Protein AF-A0A5C6G6Q4-F1 (afdb_monomer_lite)

Foldseek 3Di:
DDDDPAAADQAALQQRDGQDFQQFKWWAQPVRPDTDTDGDDHDDQDDPDPRDHTHMHRPVLCVVQHDDDPLLSLQSQFPHDADPVVSVVLLVLLLVLLLVVQCPPPDPNNVVCVPDDPVVSSVVSVVCSSVVQNVLSSQWPFDPWDWDKEFQQAWKKFWWDAHSNATFGQDIYRDDDPPVCCVQANPPDDIDIDGQDDSVPAPQFFKKKFKAARRHTRHIHTHHPVCDPPDPDDRRIDIDIDTDDPPPRIDTDTGSHTYGDDPPPPDD

Sequence (268 aa):
MPNFDHCFALRCGLCTFELRAEDRVVACSPDGIQVKNFSYERRCHSCEHPNGIIPTFHEECHKKVGTPFPEQLAVTCCDFDPSPNQSITDDIAVFNNLSIHINKPSSCLSSRLATLPPELRLLVIKYVMQCWCTISTWSLNASTRLDAEVDLSCKIWACFVKIYARSYIASLSNENANEHKEKLWGPGKRVVQVLVFDPASAQGLNAIYIARDAWGVRNIVFSCLDDEPDVTESPGVWWQILRISSKVGKLITQNDVFVPNSSDNSMH

pLDDT: mean 73.28, std 14.33, range [27.08, 91.81]

Radius of gyration: 20.67 Å; chains: 1; bounding box: 62×51×50 Å

Organism: Metarhizium rileyi (strain RCEF 4871) (NCBI:txid1649241)

Secondary structure (DSSP, 8-state):
------EE-SB-TTT-PBPPTT-EEEEE-TTS--EEEEE-----SS---TT-EEPEEEHHHHHHH-SPPHHHHHTT--SSPPPHHHHHHHHHHHHHHHHHHHHSTTSHHHHHHTTS-HHHHHHHHHHHHHHHHHHHHHTEEE----EEEEETTS-EEEEEEEETTEEEEEEEESS-TTHHHHHHH-TT----EEEEE-TTT-TT--EEEEEEETTEEEEEEEE-TTS-------TT-EEEEEE--TT--EEEEE---EEEPP------

Structure (mmCIF, N/CA/C/O backbone):
data_AF-A0A5C6G6Q4-F1
#
_entry.id   AF-A0A5C6G6Q4-F1
#
loop_
_atom_site.group_PDB
_atom_site.id
_atom_site.type_symbol
_atom_site.label_atom_id
_atom_site.label_alt_id
_atom_site.label_comp_id
_atom_site.label_asym_id
_atom_site.label_entity_id
_atom_site.label_seq_id
_atom_site.pdbx_PDB_ins_code
_atom_site.Cartn_x
_atom_site.Cartn_y
_atom_site.Cartn_z
_atom_site.occupancy
_atom_site.B_iso_or_equiv
_atom_site.auth_seq_id
_atom_site.auth_comp_id
_atom_site.auth_asym_id
_atom_site.auth_atom_id
_atom_site.pdbx_PDB_model_num
ATOM 1 N N . MET A 1 1 ? 7.830 -32.445 -16.603 1.00 34.38 1 MET A N 1
ATOM 2 C CA . MET A 1 1 ? 7.977 -31.198 -15.818 1.00 34.38 1 MET A CA 1
ATOM 3 C C . MET A 1 1 ? 7.360 -31.444 -14.451 1.00 34.38 1 MET A C 1
ATOM 5 O O . MET A 1 1 ? 6.324 -32.095 -14.438 1.00 34.38 1 MET A O 1
ATOM 9 N N . PRO A 1 2 ? 7.963 -31.035 -13.321 1.00 35.91 2 PRO A N 1
ATOM 10 C CA . PRO A 1 2 ? 7.343 -31.276 -12.022 1.00 35.91 2 PRO A CA 1
ATOM 11 C C . PRO A 1 2 ? 6.058 -30.448 -11.939 1.00 35.91 2 PRO A C 1
ATOM 13 O O . PRO A 1 2 ? 6.119 -29.229 -12.124 1.00 35.91 2 PRO A O 1
ATOM 16 N N . ASN A 1 3 ? 4.926 -31.121 -11.722 1.00 42.72 3 ASN A N 1
ATOM 17 C CA . ASN A 1 3 ? 3.637 -30.501 -11.432 1.00 42.72 3 ASN A CA 1
ATOM 18 C C . ASN A 1 3 ? 3.777 -29.683 -10.149 1.00 42.72 3 ASN A C 1
ATOM 20 O O . ASN A 1 3 ? 4.092 -30.235 -9.098 1.00 42.72 3 ASN A O 1
ATOM 24 N N . PHE A 1 4 ? 3.574 -28.373 -10.242 1.00 52.91 4 PHE A N 1
ATOM 25 C CA . PHE A 1 4 ? 3.265 -27.571 -9.068 1.00 52.91 4 PHE A CA 1
ATOM 26 C C . PHE A 1 4 ? 1.748 -27.591 -8.927 1.00 52.91 4 PHE A C 1
ATOM 28 O O . PHE A 1 4 ? 1.057 -26.944 -9.715 1.00 52.91 4 PHE A O 1
ATOM 35 N N . ASP A 1 5 ? 1.252 -28.310 -7.924 1.00 58.66 5 ASP A N 1
ATOM 36 C CA . ASP A 1 5 ? -0.137 -28.216 -7.453 1.00 58.66 5 ASP A CA 1
ATOM 37 C C . ASP A 1 5 ? -0.292 -26.966 -6.564 1.00 58.66 5 ASP A C 1
ATOM 39 O O . ASP A 1 5 ? -0.794 -27.012 -5.443 1.00 58.66 5 ASP A O 1
ATOM 43 N N . HIS A 1 6 ? 0.239 -25.837 -7.038 1.00 61.97 6 HIS A N 1
ATOM 44 C CA . HIS A 1 6 ? 0.247 -24.568 -6.326 1.00 61.97 6 HIS A CA 1
ATOM 45 C C . HIS A 1 6 ? -0.210 -23.444 -7.252 1.00 61.97 6 HIS A C 1
ATOM 47 O O . HIS A 1 6 ? 0.176 -23.387 -8.423 1.00 61.97 6 HIS A O 1
ATOM 53 N N . CYS A 1 7 ? -1.004 -22.528 -6.705 1.00 74.56 7 CYS A N 1
ATOM 54 C CA . CYS A 1 7 ? -1.299 -21.254 -7.348 1.00 74.56 7 CYS A CA 1
ATOM 55 C C . CYS A 1 7 ? -0.181 -20.251 -7.086 1.00 74.56 7 CYS A C 1
ATOM 57 O O . CYS A 1 7 ?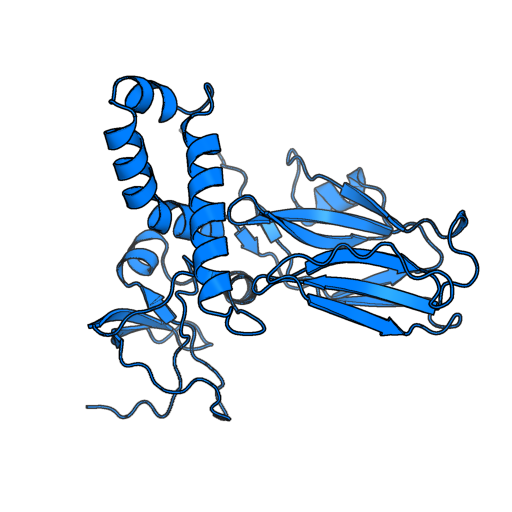 0.393 -20.209 -5.997 1.00 74.56 7 CYS A O 1
ATOM 59 N N . PHE A 1 8 ? 0.083 -19.411 -8.078 1.00 77.94 8 PHE A N 1
ATOM 60 C CA . PHE A 1 8 ? 1.074 -18.346 -8.002 1.00 77.94 8 PHE A CA 1
ATOM 61 C C . PHE A 1 8 ? 0.373 -17.001 -7.881 1.00 77.94 8 PHE A C 1
ATOM 63 O O . PHE A 1 8 ? -0.677 -16.796 -8.492 1.00 77.94 8 PHE A O 1
ATOM 70 N N . ALA A 1 9 ? 0.972 -16.079 -7.129 1.00 78.75 9 ALA A N 1
ATOM 71 C CA . ALA A 1 9 ? 0.506 -14.701 -7.085 1.00 78.75 9 ALA A CA 1
ATOM 72 C C . ALA A 1 9 ? 0.431 -14.116 -8.505 1.00 78.75 9 ALA A C 1
ATOM 74 O O . ALA A 1 9 ? 1.201 -14.488 -9.390 1.00 78.75 9 ALA A O 1
ATOM 75 N N . LEU A 1 10 ? -0.511 -13.204 -8.729 1.00 80.81 10 LEU A N 1
ATOM 76 C CA . LEU A 1 10 ? -0.716 -12.550 -10.029 1.00 80.81 10 LEU A CA 1
ATOM 77 C C . LEU A 1 10 ? 0.092 -11.268 -10.171 1.00 80.81 10 LEU A C 1
ATOM 79 O O . LEU A 1 10 ? 0.223 -10.721 -11.262 1.00 80.81 10 LEU A O 1
ATOM 83 N N . ARG A 1 11 ? 0.634 -10.785 -9.058 1.00 85.06 11 ARG A N 1
ATOM 84 C CA . ARG A 1 11 ? 1.441 -9.580 -8.978 1.00 85.06 11 ARG A CA 1
ATOM 85 C C . ARG A 1 11 ? 2.767 -9.910 -8.340 1.00 85.06 11 ARG A C 1
ATOM 87 O O . ARG A 1 11 ? 2.867 -10.776 -7.474 1.00 85.06 11 ARG A O 1
ATOM 94 N N . CYS A 1 12 ? 3.785 -9.189 -8.778 1.00 86.44 12 CYS A N 1
ATOM 95 C CA . CYS A 1 12 ? 5.101 -9.282 -8.185 1.00 86.44 12 CYS A CA 1
ATOM 96 C C . CYS A 1 12 ? 5.051 -8.784 -6.734 1.00 86.44 12 CYS A C 1
ATOM 98 O O . CYS A 1 12 ? 4.767 -7.610 -6.506 1.00 86.44 12 CYS A O 1
ATOM 100 N N . GLY A 1 13 ? 5.420 -9.619 -5.762 1.00 83.56 13 GLY A N 1
ATOM 101 C CA . GLY A 1 13 ? 5.468 -9.228 -4.343 1.00 83.56 13 GLY A CA 1
ATOM 102 C C . GLY A 1 13 ? 6.527 -8.164 -4.003 1.00 83.56 13 GLY A C 1
ATOM 103 O O . GLY A 1 13 ? 6.665 -7.770 -2.853 1.00 83.56 13 GLY A O 1
ATOM 104 N N . LEU A 1 14 ? 7.294 -7.690 -4.989 1.00 86.75 14 LEU A N 1
ATOM 105 C CA . LEU A 1 14 ? 8.282 -6.623 -4.832 1.00 86.75 14 LEU A CA 1
ATOM 106 C C . LEU A 1 14 ? 7.854 -5.320 -5.506 1.00 86.75 14 LEU A C 1
ATOM 108 O O . LEU A 1 14 ? 7.992 -4.258 -4.913 1.00 86.75 14 LEU A O 1
ATOM 112 N N . CYS A 1 15 ? 7.372 -5.368 -6.747 1.00 87.75 15 CYS A N 1
ATOM 113 C CA . CYS A 1 15 ? 7.038 -4.161 -7.509 1.00 87.75 15 CYS A CA 1
ATOM 114 C C . CYS A 1 15 ? 5.538 -3.961 -7.741 1.00 87.75 15 CYS A C 1
ATOM 116 O O . CYS A 1 15 ? 5.189 -2.992 -8.405 1.00 87.75 15 CYS A O 1
ATOM 118 N N . THR A 1 16 ? 4.706 -4.892 -7.255 1.00 85.25 16 THR A N 1
ATOM 119 C CA . THR A 1 16 ? 3.230 -4.949 -7.321 1.00 85.25 16 THR A CA 1
ATOM 120 C C . THR A 1 16 ? 2.597 -4.887 -8.713 1.00 85.25 16 THR A C 1
ATOM 122 O O . THR A 1 16 ? 1.376 -5.018 -8.841 1.00 85.25 16 THR A O 1
ATOM 125 N N . PHE A 1 17 ? 3.397 -4.781 -9.775 1.00 86.88 17 PHE A N 1
ATOM 126 C CA . PHE A 1 17 ? 2.928 -4.913 -11.150 1.00 86.88 17 PHE A CA 1
ATOM 127 C C . PHE A 1 17 ? 2.459 -6.338 -11.454 1.00 86.88 17 PHE A C 1
ATOM 129 O O . PHE A 1 17 ? 2.986 -7.315 -10.913 1.00 86.88 17 PHE A O 1
ATOM 136 N N . GLU A 1 18 ? 1.468 -6.434 -12.341 1.00 86.69 18 GLU A N 1
ATOM 137 C CA . GLU A 1 18 ? 0.937 -7.703 -12.835 1.00 86.69 18 GLU A CA 1
ATOM 138 C C . GLU A 1 18 ? 2.038 -8.531 -13.513 1.00 86.69 18 GLU A C 1
ATOM 140 O O . GLU A 1 18 ? 2.840 -8.012 -14.294 1.00 86.69 18 GLU A O 1
ATOM 145 N N . LEU A 1 19 ? 2.059 -9.824 -13.199 1.00 86.88 19 LEU A N 1
ATOM 146 C CA . LEU A 1 19 ? 2.878 -10.825 -13.863 1.00 86.88 19 LEU A CA 1
ATOM 147 C C . LEU A 1 19 ? 2.174 -11.244 -15.153 1.00 86.88 19 LEU A C 1
ATOM 149 O O . LEU A 1 19 ? 1.029 -11.704 -15.143 1.00 86.88 19 LEU A O 1
ATOM 153 N N . ARG A 1 20 ? 2.854 -11.068 -16.281 1.00 86.00 20 ARG A N 1
ATOM 154 C CA . ARG A 1 20 ? 2.323 -11.389 -17.605 1.00 86.00 20 ARG A CA 1
ATOM 155 C C . ARG A 1 20 ? 2.735 -12.788 -18.019 1.00 86.00 20 ARG A C 1
ATOM 157 O O . ARG A 1 20 ? 3.731 -13.326 -17.542 1.00 86.00 20 ARG A O 1
ATOM 164 N N . ALA A 1 21 ? 1.967 -13.372 -18.937 1.00 81.25 21 ALA A N 1
ATOM 165 C CA . ALA A 1 21 ? 2.402 -14.591 -19.604 1.00 81.25 21 ALA A CA 1
ATOM 166 C C . ALA A 1 21 ? 3.805 -14.371 -20.190 1.00 81.25 21 ALA A C 1
ATOM 168 O O . ALA A 1 21 ? 4.071 -13.306 -20.744 1.00 81.25 21 ALA A O 1
ATOM 169 N N . GLU A 1 22 ? 4.674 -15.371 -20.038 1.00 81.00 22 GLU A N 1
ATOM 170 C CA . GLU A 1 22 ? 6.079 -15.350 -20.484 1.00 81.00 22 GLU A CA 1
ATOM 171 C C . GLU A 1 22 ? 7.039 -14.488 -19.650 1.00 81.00 22 GLU A C 1
ATOM 173 O O . GLU A 1 22 ? 8.254 -14.589 -19.854 1.00 81.00 22 GLU A O 1
ATOM 178 N N . ASP A 1 23 ? 6.553 -13.725 -18.660 1.00 85.50 23 ASP A N 1
ATOM 179 C CA . ASP A 1 23 ? 7.445 -13.078 -17.697 1.00 85.50 23 ASP A CA 1
ATOM 180 C C . ASP A 1 23 ? 8.306 -14.147 -17.019 1.00 85.50 23 ASP A C 1
ATOM 182 O O . ASP A 1 23 ? 7.817 -15.186 -16.562 1.00 85.50 23 ASP A O 1
ATOM 186 N N . ARG A 1 24 ? 9.612 -13.888 -16.931 1.00 89.31 24 ARG A N 1
ATOM 187 C CA . ARG A 1 24 ? 10.500 -14.723 -16.127 1.00 89.31 24 ARG A CA 1
ATOM 188 C C . ARG A 1 24 ? 10.283 -14.374 -14.665 1.00 89.31 24 ARG A C 1
ATOM 190 O O . ARG A 1 24 ? 10.499 -13.230 -14.252 1.00 89.31 24 ARG A O 1
ATOM 197 N N . VAL A 1 25 ? 9.847 -15.362 -13.894 1.00 89.38 25 VAL A N 1
ATOM 198 C CA . VAL A 1 25 ? 9.475 -15.180 -12.495 1.00 89.38 25 VAL A CA 1
ATOM 199 C C . VAL A 1 25 ? 10.239 -16.108 -11.573 1.00 89.38 25 VAL A C 1
ATOM 201 O O . VAL A 1 25 ? 10.663 -17.196 -11.960 1.00 89.38 25 VAL A O 1
ATOM 204 N N . VAL A 1 26 ? 10.367 -15.650 -10.337 1.00 87.81 26 VAL A N 1
ATOM 205 C CA . VAL A 1 26 ? 10.859 -16.390 -9.187 1.00 87.81 26 VAL A CA 1
ATOM 206 C C . VAL A 1 26 ? 9.673 -16.629 -8.261 1.00 87.81 26 VAL A C 1
ATOM 208 O O . VAL A 1 26 ? 9.051 -15.668 -7.815 1.00 87.81 26 VAL A O 1
ATOM 211 N N . ALA A 1 27 ? 9.366 -17.885 -7.951 1.00 83.69 27 ALA A N 1
ATOM 212 C CA . ALA A 1 27 ? 8.454 -18.217 -6.855 1.00 83.69 27 ALA A CA 1
ATOM 213 C C . ALA A 1 27 ? 9.259 -18.640 -5.625 1.00 83.69 27 ALA A C 1
ATOM 215 O O . ALA A 1 27 ? 10.205 -19.423 -5.765 1.00 83.69 27 ALA A O 1
ATOM 216 N N . CYS A 1 28 ? 8.870 -18.136 -4.452 1.00 76.81 28 CYS A N 1
ATOM 217 C CA . CYS A 1 28 ? 9.472 -18.501 -3.171 1.00 76.81 28 CYS A CA 1
ATOM 218 C C . CYS A 1 28 ? 8.460 -19.265 -2.319 1.00 76.81 28 CYS A C 1
ATOM 220 O O . CYS A 1 28 ? 7.365 -18.766 -2.070 1.00 76.81 28 CYS A O 1
ATOM 222 N N . SER A 1 29 ? 8.828 -20.457 -1.843 1.00 69.31 29 SER A N 1
ATOM 223 C CA . SER A 1 29 ? 8.028 -21.171 -0.838 1.00 69.31 29 SER A CA 1
ATOM 224 C C . SER A 1 29 ? 7.828 -20.312 0.424 1.00 69.31 29 SER A C 1
ATOM 226 O O . SER A 1 29 ? 8.709 -19.502 0.718 1.00 69.31 29 SER A O 1
ATOM 228 N N . PRO A 1 30 ? 6.761 -20.530 1.218 1.00 57.94 30 PRO A N 1
ATOM 229 C CA . PRO A 1 30 ? 6.532 -19.819 2.483 1.00 57.94 30 PRO A CA 1
ATOM 230 C C . PRO A 1 30 ? 7.742 -19.830 3.432 1.00 57.94 30 PRO A C 1
ATOM 232 O O . PRO A 1 30 ? 8.019 -18.835 4.090 1.00 57.94 30 PRO A O 1
ATOM 235 N N . ASP A 1 31 ? 8.523 -20.914 3.418 1.00 58.97 31 ASP A N 1
ATOM 236 C CA . ASP A 1 31 ? 9.728 -21.063 4.244 1.00 58.97 31 ASP A CA 1
ATOM 237 C C . ASP A 1 31 ? 10.966 -20.340 3.671 1.00 58.97 31 ASP A C 1
ATOM 239 O O . ASP A 1 31 ? 12.066 -20.473 4.196 1.00 58.97 31 ASP A O 1
ATOM 243 N N . GLY A 1 32 ? 10.836 -19.629 2.544 1.00 57.12 32 GLY A N 1
ATOM 244 C CA . GLY A 1 32 ? 11.914 -18.890 1.867 1.00 57.12 32 GLY A CA 1
ATOM 245 C C . GLY A 1 32 ? 12.994 -19.747 1.185 1.00 57.12 32 GLY A C 1
ATOM 246 O O . GLY A 1 32 ? 13.858 -19.207 0.497 1.00 57.12 32 GLY A O 1
ATOM 247 N N . ILE A 1 33 ? 12.951 -21.073 1.352 1.00 54.53 33 ILE A N 1
ATOM 248 C CA . ILE A 1 33 ? 14.042 -21.996 0.994 1.00 54.53 33 ILE A CA 1
ATOM 249 C C . ILE A 1 33 ? 14.043 -22.397 -0.490 1.00 54.53 33 ILE A C 1
ATOM 251 O O . ILE A 1 33 ? 15.113 -22.635 -1.053 1.00 54.53 33 ILE A O 1
ATOM 255 N N . GLN A 1 34 ? 12.884 -22.482 -1.150 1.00 60.97 34 GLN A N 1
ATOM 256 C CA . GLN A 1 34 ? 12.821 -22.921 -2.548 1.00 60.97 34 GLN A CA 1
ATOM 257 C C . GLN A 1 34 ? 12.542 -21.761 -3.496 1.00 60.97 34 GLN A C 1
ATOM 259 O O . GLN A 1 34 ? 11.454 -21.195 -3.493 1.00 60.97 34 GLN A O 1
ATOM 264 N N . VAL A 1 35 ? 13.538 -21.466 -4.331 1.00 64.06 35 VAL A N 1
ATOM 265 C CA . VAL A 1 35 ? 13.514 -20.460 -5.395 1.00 64.06 35 VAL A CA 1
ATOM 266 C C . VAL A 1 35 ? 13.490 -21.203 -6.727 1.00 64.06 35 VAL A C 1
ATOM 268 O O . VAL A 1 35 ? 14.426 -21.943 -7.038 1.00 64.06 35 VAL A O 1
ATOM 271 N N . LYS A 1 36 ? 12.440 -21.024 -7.535 1.00 67.81 36 LYS A N 1
ATOM 272 C CA . LYS A 1 36 ? 12.388 -21.596 -8.890 1.00 67.81 36 LYS A CA 1
ATOM 273 C C . LYS A 1 36 ? 12.128 -20.523 -9.935 1.00 67.81 36 LYS A C 1
ATOM 275 O O . LYS A 1 36 ? 11.164 -19.774 -9.820 1.00 67.81 36 LYS A O 1
ATOM 280 N N . ASN A 1 37 ? 12.961 -20.529 -10.976 1.00 75.50 37 ASN A N 1
ATOM 281 C CA . ASN A 1 37 ? 12.784 -19.720 -12.176 1.00 75.50 37 ASN A CA 1
ATOM 282 C C . ASN A 1 37 ? 11.901 -20.453 -13.185 1.00 75.50 37 ASN A C 1
ATOM 284 O O . ASN A 1 37 ? 12.169 -21.612 -13.518 1.00 75.50 37 ASN A O 1
ATOM 288 N N . PHE A 1 38 ? 10.873 -19.782 -13.688 1.00 76.94 38 PHE A N 1
ATOM 289 C CA . PHE A 1 38 ? 10.023 -20.304 -14.754 1.00 76.94 38 PHE A CA 1
ATOM 290 C C . PHE A 1 38 ? 9.363 -19.162 -15.531 1.00 76.94 38 PHE A C 1
ATOM 292 O O . PHE A 1 38 ? 9.347 -18.017 -15.082 1.00 76.94 38 PHE A O 1
ATOM 299 N N . SER A 1 39 ? 8.851 -19.478 -16.718 1.00 77.12 39 SER A N 1
ATOM 300 C CA . SER A 1 39 ? 7.965 -18.579 -17.455 1.00 77.12 39 SER A CA 1
ATOM 301 C C . SER A 1 39 ? 6.592 -18.611 -16.804 1.00 77.12 39 SER A C 1
ATOM 303 O O . SER A 1 39 ? 6.030 -19.690 -16.618 1.00 77.12 39 SER A O 1
ATOM 305 N N . TYR A 1 40 ? 6.067 -17.446 -16.443 1.00 73.94 40 TYR A N 1
ATOM 306 C CA . TYR A 1 40 ? 4.793 -17.357 -15.753 1.00 73.94 40 TYR A CA 1
ATOM 307 C C . TYR A 1 40 ? 3.652 -17.863 -16.640 1.00 73.94 40 TYR A C 1
ATOM 309 O O . TYR A 1 40 ? 3.438 -17.385 -17.757 1.00 73.94 40 TYR A O 1
ATOM 317 N N . GLU A 1 41 ? 2.905 -18.828 -16.110 1.00 68.44 41 GLU A N 1
ATOM 318 C CA . GLU A 1 41 ? 1.638 -19.292 -16.659 1.00 68.44 41 GLU A CA 1
ATOM 319 C C . GLU A 1 41 ? 0.543 -18.890 -15.679 1.00 68.44 41 GLU A C 1
ATOM 321 O O . GLU A 1 41 ? 0.592 -19.247 -14.499 1.00 68.44 41 GLU A O 1
ATOM 326 N N . ARG A 1 42 ? -0.455 -18.146 -16.158 1.00 65.62 42 ARG A N 1
ATOM 327 C CA . ARG A 1 42 ? -1.555 -17.678 -15.314 1.00 65.62 42 ARG A CA 1
ATOM 328 C C . ARG A 1 42 ? -2.364 -18.880 -14.827 1.00 65.62 42 ARG A C 1
ATOM 330 O O . ARG A 1 42 ? -3.085 -19.501 -15.606 1.00 65.62 42 ARG A O 1
ATOM 337 N N . ARG A 1 43 ? -2.257 -19.206 -13.538 1.00 59.91 43 ARG A N 1
ATOM 338 C CA . ARG A 1 43 ? -2.966 -20.334 -12.921 1.00 59.91 43 ARG A CA 1
ATOM 339 C C . ARG A 1 43 ? -3.835 -19.844 -11.763 1.00 59.91 43 ARG A C 1
ATOM 341 O O . ARG A 1 43 ? -3.340 -19.669 -10.662 1.00 59.91 43 ARG A O 1
ATOM 348 N N . CYS A 1 44 ? -5.128 -19.692 -12.072 1.00 55.41 44 CYS A N 1
ATOM 349 C CA . CYS A 1 44 ? -6.287 -19.503 -11.183 1.00 55.41 44 CYS A CA 1
ATOM 350 C C . CYS A 1 44 ? -6.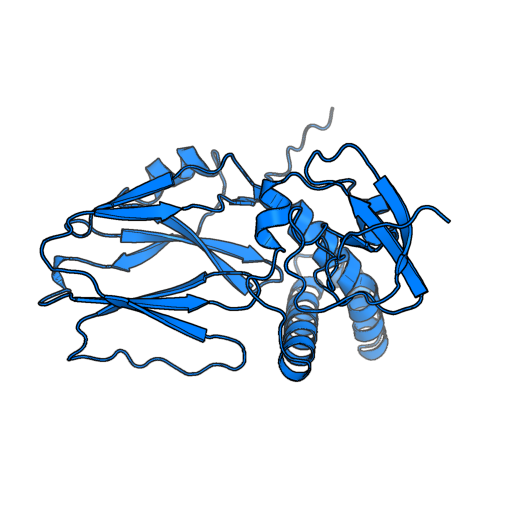314 -18.250 -10.268 1.00 55.41 44 CYS A C 1
ATOM 352 O O . CYS A 1 44 ? -5.348 -17.931 -9.593 1.00 55.41 44 CYS A O 1
ATOM 354 N N . HIS A 1 45 ? -7.473 -17.572 -10.212 1.00 53.16 45 HIS A N 1
ATOM 355 C CA . HIS A 1 45 ? -7.747 -16.401 -9.353 1.00 53.16 45 HIS A CA 1
ATOM 356 C C . HIS A 1 45 ? -8.317 -16.762 -7.967 1.00 53.16 45 HIS A C 1
ATOM 358 O O . HIS A 1 45 ? -8.403 -15.905 -7.092 1.00 53.16 45 HIS A O 1
ATOM 364 N N . SER A 1 46 ? -8.789 -17.997 -7.763 1.00 52.72 46 SER A N 1
ATOM 365 C CA . SER A 1 46 ? -9.596 -18.362 -6.585 1.00 52.72 46 SER A CA 1
ATOM 366 C C . SER A 1 46 ? -9.534 -19.866 -6.333 1.00 52.72 46 SER A C 1
ATOM 368 O O . SER A 1 46 ? -10.508 -20.593 -6.503 1.00 52.72 46 SER A O 1
ATOM 370 N N . CYS A 1 47 ? -8.343 -20.352 -6.018 1.00 54.66 47 CYS A N 1
ATOM 371 C CA . CYS A 1 47 ? -8.098 -21.759 -5.740 1.00 54.66 47 CYS A CA 1
ATOM 372 C C . CYS A 1 47 ? -7.963 -21.967 -4.227 1.00 54.66 47 CYS A C 1
ATOM 374 O O . CYS A 1 47 ? -7.074 -21.399 -3.594 1.00 54.66 47 CYS A O 1
ATOM 376 N N . GLU A 1 48 ? -8.815 -22.812 -3.649 1.00 52.88 48 GLU A N 1
ATOM 377 C CA . GLU A 1 48 ? -8.701 -23.270 -2.259 1.00 52.88 48 GLU A CA 1
ATOM 378 C C . GLU A 1 48 ? -7.577 -24.316 -2.140 1.00 52.88 48 GLU A C 1
ATOM 380 O O . GLU A 1 48 ? -7.807 -25.489 -1.854 1.00 52.88 48 GLU A O 1
ATOM 385 N N . HIS A 1 49 ? -6.333 -23.923 -2.434 1.00 57.91 49 HIS A N 1
ATOM 386 C CA . HIS A 1 49 ? -5.194 -24.806 -2.203 1.00 57.91 49 HIS A CA 1
ATOM 387 C C . HIS A 1 49 ? -4.858 -24.843 -0.707 1.00 57.91 49 HIS A C 1
ATOM 389 O O . HIS A 1 49 ? -4.758 -23.785 -0.083 1.00 57.91 49 HIS A O 1
ATOM 395 N N . PRO A 1 50 ? -4.573 -26.028 -0.136 1.00 45.47 50 PRO A N 1
ATOM 396 C CA . PRO A 1 50 ? -4.236 -26.174 1.284 1.00 45.47 50 PRO A CA 1
ATOM 397 C C . PRO A 1 50 ? -2.971 -25.402 1.699 1.00 45.47 50 PRO A C 1
ATOM 399 O O . PRO A 1 50 ? -2.786 -25.125 2.878 1.00 45.47 50 PRO A O 1
ATOM 402 N N . ASN A 1 51 ? -2.126 -25.024 0.732 1.00 53.12 51 ASN A N 1
ATOM 403 C CA . ASN A 1 51 ? -0.861 -24.317 0.946 1.00 53.12 51 ASN A CA 1
ATOM 404 C C . ASN A 1 51 ? -0.915 -22.820 0.571 1.00 53.12 51 ASN A C 1
ATOM 406 O O . ASN A 1 51 ? 0.123 -22.162 0.562 1.00 53.12 51 ASN A O 1
ATOM 410 N N . GLY A 1 52 ? -2.096 -22.285 0.237 1.00 65.69 52 GLY A N 1
ATOM 411 C CA . GLY A 1 52 ? -2.273 -20.880 -0.143 1.00 65.69 52 GLY A CA 1
ATOM 412 C C . GLY A 1 52 ? -1.678 -20.496 -1.508 1.00 65.69 52 GLY A C 1
ATOM 413 O O . GLY A 1 52 ? -1.316 -21.349 -2.324 1.00 65.69 52 GLY A O 1
ATOM 414 N N . ILE A 1 53 ? -1.621 -19.185 -1.769 1.00 74.50 53 ILE A N 1
ATOM 415 C CA . ILE A 1 53 ? -1.030 -18.588 -2.977 1.00 74.50 53 ILE A CA 1
ATOM 416 C C . ILE A 1 53 ? 0.463 -18.353 -2.733 1.00 74.50 53 ILE A C 1
ATOM 418 O O . ILE A 1 53 ? 0.841 -17.713 -1.753 1.00 74.50 53 ILE A O 1
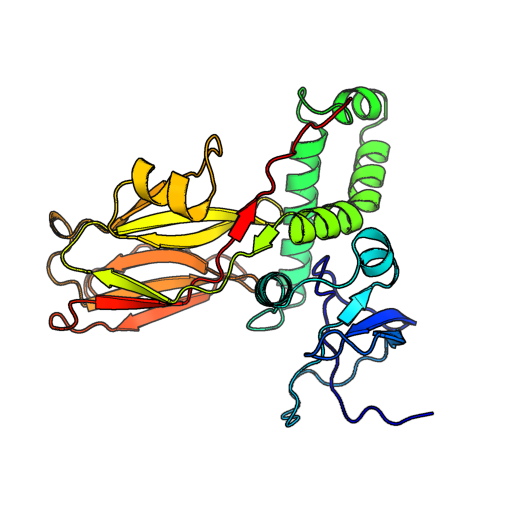ATOM 422 N N . ILE A 1 54 ? 1.315 -18.838 -3.637 1.00 78.62 54 ILE A N 1
ATOM 423 C CA . ILE A 1 54 ? 2.767 -18.693 -3.509 1.00 78.62 54 ILE A CA 1
ATOM 424 C C . ILE A 1 54 ? 3.208 -17.274 -3.917 1.00 78.62 54 ILE A C 1
ATOM 426 O O . ILE A 1 54 ? 2.933 -16.854 -5.053 1.00 78.62 54 ILE A O 1
ATOM 430 N N . PRO A 1 55 ? 3.960 -16.556 -3.055 1.00 80.81 55 PRO A N 1
ATOM 431 C CA . PRO A 1 55 ? 4.592 -15.293 -3.412 1.00 80.81 55 PRO A CA 1
ATOM 432 C C . PRO A 1 55 ? 5.480 -15.445 -4.647 1.00 80.81 55 PRO A C 1
ATOM 434 O O . PRO A 1 55 ? 6.354 -16.313 -4.719 1.00 80.81 55 PRO A O 1
ATOM 437 N N . THR A 1 56 ? 5.235 -14.595 -5.639 1.00 85.81 56 THR A N 1
ATOM 438 C CA . THR A 1 56 ? 5.915 -14.645 -6.935 1.00 85.81 56 THR A CA 1
ATOM 439 C C . THR A 1 56 ? 6.476 -13.269 -7.271 1.00 85.81 56 THR A C 1
ATOM 441 O O . THR A 1 56 ? 5.873 -12.246 -6.953 1.00 85.81 56 THR A O 1
ATOM 444 N N . PHE A 1 57 ? 7.645 -13.233 -7.903 1.00 88.56 57 PHE A N 1
ATOM 445 C CA . PHE A 1 57 ? 8.381 -12.011 -8.213 1.00 88.56 57 PHE A CA 1
ATOM 446 C C . PHE A 1 57 ? 8.851 -12.036 -9.659 1.00 88.56 57 PHE A C 1
ATOM 448 O O . PHE A 1 57 ? 9.248 -13.085 -10.158 1.00 88.56 57 PHE A O 1
ATOM 455 N N . HIS A 1 58 ? 8.905 -10.881 -10.320 1.00 91.81 58 HIS A N 1
ATOM 456 C CA . HIS A 1 58 ? 9.715 -10.756 -11.534 1.00 91.81 58 HIS A CA 1
ATOM 457 C C . HIS A 1 58 ? 11.168 -11.112 -11.208 1.00 91.81 58 HIS A C 1
ATOM 459 O O . HIS A 1 58 ? 11.717 -10.609 -10.224 1.00 91.81 58 HIS A O 1
ATOM 465 N N . GLU A 1 59 ? 11.811 -11.917 -12.054 1.00 91.12 59 GLU A N 1
ATOM 466 C CA . GLU A 1 59 ? 13.209 -12.332 -11.870 1.00 91.12 59 GLU A CA 1
ATOM 467 C C . GLU A 1 59 ? 14.136 -11.116 -11.716 1.00 91.12 59 GLU A C 1
ATOM 469 O O . GLU A 1 59 ? 15.003 -11.093 -10.849 1.00 91.12 59 GLU A O 1
ATOM 474 N N . GLU A 1 60 ? 13.905 -10.058 -12.494 1.00 91.12 60 GLU A N 1
ATOM 475 C CA . GLU A 1 60 ? 14.684 -8.818 -12.423 1.00 91.12 60 GLU A CA 1
ATOM 476 C C . GLU A 1 60 ? 14.443 -8.013 -11.140 1.00 91.12 60 GLU A C 1
ATOM 478 O O . GLU A 1 60 ? 15.322 -7.270 -10.705 1.00 91.12 60 GLU A O 1
ATOM 483 N N . CYS A 1 61 ? 13.269 -8.142 -10.515 1.00 91.50 61 CYS A N 1
ATOM 484 C CA . CYS A 1 61 ? 13.024 -7.539 -9.205 1.00 91.50 61 CYS A CA 1
ATOM 485 C C . CYS A 1 61 ? 13.765 -8.333 -8.125 1.00 91.50 61 CYS A C 1
ATOM 487 O O . CYS A 1 61 ? 14.494 -7.746 -7.330 1.00 91.50 61 CYS A O 1
ATOM 489 N N . HIS A 1 62 ? 13.649 -9.665 -8.155 1.00 89.50 62 HIS A N 1
ATOM 490 C CA . HIS A 1 62 ? 14.323 -10.560 -7.212 1.00 89.50 62 HIS A CA 1
ATOM 491 C C . HIS A 1 62 ? 15.850 -10.451 -7.294 1.00 89.50 62 HIS A C 1
ATOM 493 O O . HIS A 1 62 ? 16.495 -10.280 -6.269 1.00 89.50 62 HIS A O 1
ATOM 499 N N . LYS A 1 63 ? 16.449 -10.412 -8.491 1.00 89.44 63 LYS A N 1
ATOM 500 C CA . LYS A 1 63 ? 17.905 -10.225 -8.664 1.00 89.44 63 LYS A CA 1
ATOM 501 C C . LYS A 1 63 ? 18.448 -8.955 -8.010 1.00 89.44 63 LYS A C 1
ATOM 503 O O . LYS A 1 63 ? 19.612 -8.922 -7.626 1.00 89.44 63 LYS A O 1
ATOM 508 N N . LYS A 1 64 ? 17.638 -7.895 -7.930 1.00 89.50 64 LYS A N 1
ATOM 509 C CA . LYS A 1 64 ? 18.076 -6.595 -7.401 1.00 89.50 64 LYS A CA 1
ATOM 510 C C . LYS A 1 64 ? 18.154 -6.565 -5.887 1.00 89.50 64 LYS A C 1
ATOM 512 O O . LYS A 1 64 ? 19.015 -5.873 -5.356 1.00 89.50 64 LYS A O 1
ATOM 517 N N . VAL A 1 65 ? 17.226 -7.238 -5.214 1.00 86.38 65 VAL A N 1
ATOM 518 C CA . VAL A 1 65 ? 17.054 -7.085 -3.765 1.00 86.38 65 VAL A CA 1
ATOM 519 C C . VAL A 1 65 ? 17.086 -8.406 -3.000 1.00 86.38 65 VAL A C 1
ATOM 521 O O . VAL A 1 65 ? 17.373 -8.409 -1.814 1.00 86.38 65 VAL A O 1
ATOM 524 N N . GLY A 1 66 ? 16.908 -9.534 -3.678 1.00 84.50 66 GLY A N 1
ATOM 525 C CA . GLY A 1 66 ? 16.854 -10.865 -3.089 1.00 84.50 66 GLY A CA 1
ATOM 526 C C . GLY A 1 66 ? 15.442 -11.272 -2.673 1.00 84.50 66 GLY A C 1
ATOM 527 O O . GLY A 1 66 ? 14.440 -10.715 -3.130 1.00 84.50 66 GLY A O 1
ATOM 528 N N . THR A 1 67 ? 15.374 -12.295 -1.822 1.00 79.12 67 THR A N 1
ATOM 529 C CA . THR A 1 67 ? 14.116 -12.807 -1.269 1.00 79.12 67 THR A CA 1
ATOM 530 C C . THR A 1 67 ? 13.657 -11.909 -0.116 1.00 79.12 67 THR A C 1
ATOM 532 O O . THR A 1 67 ? 14.429 -11.741 0.828 1.00 79.12 67 THR A O 1
ATOM 535 N N . PRO A 1 68 ? 12.435 -11.345 -0.163 1.00 77.62 68 PRO A N 1
ATOM 536 C CA . PRO A 1 68 ? 11.914 -10.526 0.931 1.00 77.62 68 PRO A CA 1
ATOM 537 C C . PRO A 1 68 ? 11.638 -11.349 2.187 1.00 77.62 68 PRO A C 1
ATOM 539 O O . PRO A 1 68 ? 11.329 -12.540 2.103 1.00 77.62 68 PRO A O 1
ATOM 542 N N . PHE A 1 69 ? 11.705 -10.693 3.344 1.00 76.38 69 PHE A N 1
ATOM 543 C CA . PHE A 1 69 ? 11.263 -11.282 4.609 1.00 76.38 69 PHE A CA 1
ATOM 544 C C . PHE A 1 69 ? 9.733 -11.469 4.615 1.00 76.38 69 PHE A C 1
ATOM 546 O O . PHE A 1 69 ? 9.035 -10.712 3.930 1.00 76.38 69 PHE A O 1
ATOM 553 N N . PRO A 1 70 ? 9.177 -12.433 5.374 1.00 73.19 70 PRO A N 1
ATOM 554 C CA . PRO A 1 70 ? 7.729 -12.658 5.445 1.00 73.19 70 PRO A CA 1
ATOM 555 C C . PRO A 1 70 ? 6.915 -11.386 5.724 1.00 73.19 70 PRO A C 1
ATOM 557 O O . PRO A 1 70 ? 5.865 -11.167 5.125 1.00 73.19 70 PRO A O 1
ATOM 560 N N . GLU A 1 71 ? 7.431 -10.504 6.571 1.00 71.56 71 GLU A N 1
ATOM 561 C CA . GLU A 1 71 ? 6.795 -9.246 6.943 1.00 71.56 71 GLU A CA 1
ATOM 562 C C . GLU A 1 71 ? 6.814 -8.219 5.793 1.00 71.56 71 GLU A C 1
ATOM 564 O O . GLU A 1 71 ? 5.882 -7.432 5.646 1.00 71.56 71 GLU A O 1
ATOM 569 N N . GLN A 1 72 ? 7.826 -8.261 4.917 1.00 74.25 72 GLN A N 1
ATOM 570 C CA . GLN A 1 72 ? 7.859 -7.467 3.679 1.00 74.25 72 GLN A CA 1
ATOM 571 C C . GLN A 1 72 ? 6.911 -8.017 2.606 1.00 74.25 72 GLN A C 1
ATOM 573 O O . GLN A 1 72 ? 6.435 -7.264 1.756 1.00 74.25 72 GLN A O 1
ATOM 578 N N . LEU A 1 73 ? 6.639 -9.323 2.626 1.00 72.44 73 LEU A N 1
ATOM 579 C CA . LEU A 1 73 ? 5.655 -9.937 1.735 1.00 72.44 73 LEU A CA 1
ATOM 580 C C . LEU A 1 73 ? 4.233 -9.603 2.166 1.00 72.44 73 LEU A C 1
ATOM 582 O O . LEU A 1 73 ? 3.403 -9.321 1.310 1.00 72.44 73 LEU A O 1
ATOM 586 N N . ALA A 1 74 ? 3.970 -9.552 3.474 1.00 70.31 74 ALA A N 1
ATOM 587 C CA . ALA A 1 74 ? 2.660 -9.184 4.005 1.00 70.31 74 ALA A CA 1
ATOM 588 C C . ALA A 1 74 ? 2.153 -7.834 3.462 1.00 70.31 74 ALA A C 1
ATOM 590 O O . ALA A 1 74 ? 0.961 -7.673 3.242 1.00 70.31 74 ALA A O 1
ATOM 591 N N . VAL A 1 75 ? 3.057 -6.896 3.163 1.00 67.12 75 VAL A N 1
ATOM 592 C CA . VAL A 1 75 ? 2.717 -5.555 2.650 1.00 67.12 75 VAL A CA 1
ATOM 593 C C . VAL A 1 75 ? 2.200 -5.555 1.223 1.00 67.12 75 VAL A C 1
ATOM 595 O O . VAL A 1 75 ? 1.424 -4.693 0.821 1.00 67.12 75 VAL A O 1
ATOM 598 N N . THR A 1 76 ? 2.734 -6.458 0.410 1.00 69.31 76 THR A N 1
ATOM 599 C CA . THR A 1 76 ? 2.426 -6.532 -1.018 1.00 69.31 76 THR A CA 1
ATOM 600 C C . THR A 1 76 ? 1.434 -7.641 -1.326 1.00 69.31 76 THR A C 1
ATOM 602 O O . THR A 1 76 ? 0.924 -7.702 -2.449 1.00 69.31 76 THR A O 1
ATOM 605 N N . CYS A 1 77 ? 1.119 -8.477 -0.333 1.00 67.06 77 CYS A N 1
ATOM 606 C CA . CYS A 1 77 ? -0.039 -9.351 -0.338 1.00 67.06 77 CYS A CA 1
ATOM 607 C C . CYS A 1 77 ? -1.295 -8.493 -0.428 1.00 67.06 77 CYS A C 1
ATOM 609 O O . CYS A 1 77 ? -1.691 -7.830 0.526 1.00 67.06 77 CYS A O 1
ATOM 611 N N . CYS A 1 78 ? -1.915 -8.500 -1.602 1.00 64.12 78 CYS A N 1
ATOM 612 C CA . CYS A 1 78 ? -3.187 -7.833 -1.755 1.00 64.12 78 CYS A CA 1
ATOM 613 C C . CYS A 1 78 ? -4.271 -8.688 -1.096 1.00 64.12 78 CYS A C 1
ATOM 615 O O . CYS A 1 78 ? -4.406 -9.864 -1.438 1.00 64.12 78 CYS A O 1
ATOM 617 N N . ASP A 1 79 ? -5.066 -8.088 -0.204 1.00 58.00 79 ASP A N 1
ATOM 618 C CA . ASP A 1 79 ? -6.273 -8.725 0.352 1.00 58.00 79 ASP A CA 1
ATOM 619 C C . ASP A 1 79 ? -7.224 -9.166 -0.779 1.00 58.00 79 ASP A C 1
ATOM 621 O O . ASP A 1 79 ? -7.986 -10.123 -0.640 1.00 58.00 79 ASP A O 1
ATOM 625 N N . PHE A 1 80 ? -7.152 -8.475 -1.922 1.00 66.19 80 PHE A N 1
ATOM 626 C CA . PHE A 1 80 ? -7.790 -8.860 -3.170 1.00 66.19 80 PHE A CA 1
ATOM 627 C C . PHE A 1 80 ? -7.114 -8.244 -4.392 1.00 66.19 80 PHE A C 1
ATOM 629 O O . PHE A 1 80 ? -6.473 -7.195 -4.315 1.00 66.19 80 PHE A O 1
ATOM 636 N N . ASP A 1 81 ? -7.319 -8.861 -5.554 1.00 66.88 81 ASP A N 1
ATOM 637 C CA . ASP A 1 81 ? -6.798 -8.328 -6.807 1.00 66.88 81 ASP A CA 1
ATOM 638 C C . ASP A 1 81 ? -7.515 -7.025 -7.206 1.00 66.88 81 ASP A C 1
ATOM 640 O O . ASP A 1 81 ? -8.749 -6.992 -7.296 1.00 66.88 81 ASP A O 1
ATOM 644 N N . PRO A 1 82 ? -6.774 -5.944 -7.509 1.00 69.12 82 PRO A N 1
ATOM 645 C CA . PRO A 1 82 ? -7.377 -4.727 -8.028 1.00 69.12 82 PRO A CA 1
ATOM 646 C C . PRO A 1 82 ? -7.978 -4.989 -9.415 1.00 69.12 82 PRO A C 1
ATOM 648 O O . PRO A 1 82 ? -7.391 -5.682 -10.251 1.00 69.12 82 PRO A O 1
ATOM 651 N N . SER A 1 83 ? -9.137 -4.381 -9.687 1.00 72.62 83 SER A N 1
ATOM 652 C CA . SER A 1 83 ? -9.743 -4.419 -11.023 1.00 72.62 83 SER A CA 1
ATOM 653 C C . SER A 1 83 ? -8.782 -3.853 -12.088 1.00 72.62 83 SER A C 1
ATOM 655 O O . SER A 1 83 ? -7.915 -3.038 -11.757 1.00 72.62 83 SER A O 1
ATOM 657 N N . PRO A 1 84 ? -8.939 -4.191 -13.382 1.00 75.06 84 PRO A N 1
ATOM 658 C CA . PRO A 1 84 ? -8.086 -3.642 -14.440 1.00 75.06 84 PRO A CA 1
ATOM 659 C C . PRO A 1 84 ? -8.042 -2.106 -14.449 1.00 75.06 84 PRO A C 1
ATOM 661 O O . PRO A 1 84 ? -6.971 -1.512 -14.565 1.00 75.06 84 PRO A O 1
ATOM 664 N N . ASN A 1 85 ? -9.191 -1.456 -14.239 1.00 74.88 85 ASN A N 1
ATOM 665 C CA . ASN A 1 85 ? -9.283 0.005 -14.147 1.00 74.88 85 ASN A CA 1
ATOM 666 C C . ASN A 1 85 ? -8.518 0.551 -12.934 1.00 74.88 85 ASN A C 1
ATOM 668 O O . ASN A 1 85 ? -7.878 1.602 -13.021 1.00 74.88 85 ASN A O 1
ATOM 672 N N . GLN A 1 86 ? -8.552 -0.179 -11.818 1.00 74.50 86 GLN A N 1
ATOM 673 C CA . GLN A 1 86 ? -7.814 0.197 -10.623 1.00 74.50 86 GLN A CA 1
ATOM 674 C C . GLN A 1 86 ? -6.308 0.047 -10.828 1.00 74.50 86 GLN A C 1
ATOM 676 O O . GLN A 1 86 ? -5.569 0.969 -10.508 1.00 74.50 86 GLN A O 1
ATOM 681 N N . SER A 1 87 ? -5.860 -1.038 -11.464 1.00 76.81 87 SER A N 1
ATOM 682 C CA . SER A 1 87 ? -4.444 -1.226 -11.794 1.00 76.81 87 SER A CA 1
ATOM 683 C C . SER A 1 87 ? -3.904 -0.093 -12.666 1.00 76.81 87 SER A C 1
ATOM 685 O O . SER A 1 87 ? -2.812 0.399 -12.419 1.00 76.81 87 SER A O 1
ATOM 687 N N . ILE A 1 88 ? -4.670 0.357 -13.665 1.00 80.31 88 ILE A N 1
ATOM 688 C CA . ILE A 1 88 ? -4.272 1.495 -14.508 1.00 80.31 88 ILE A CA 1
ATOM 689 C C . ILE A 1 88 ? -4.171 2.776 -13.672 1.00 80.31 88 ILE A C 1
ATOM 691 O O . ILE A 1 88 ? -3.219 3.544 -13.811 1.00 80.31 88 ILE A O 1
ATOM 695 N N . THR A 1 89 ? -5.142 3.003 -12.788 1.00 80.81 89 THR A N 1
ATOM 696 C CA . THR A 1 89 ? -5.158 4.163 -11.886 1.00 80.81 89 THR A CA 1
ATOM 697 C C . THR A 1 89 ? -3.959 4.145 -10.938 1.00 80.81 89 THR A C 1
ATOM 699 O O . THR A 1 89 ? -3.332 5.180 -10.699 1.00 80.81 89 THR A O 1
ATOM 702 N N . ASP A 1 90 ? -3.607 2.968 -10.431 1.00 78.88 90 ASP A N 1
ATOM 703 C CA . ASP A 1 90 ? -2.462 2.757 -9.561 1.00 78.88 90 ASP A CA 1
ATOM 704 C C . ASP A 1 90 ? -1.149 3.030 -10.298 1.00 78.88 90 ASP A C 1
ATOM 706 O O . ASP A 1 90 ? -0.357 3.845 -9.824 1.00 78.88 90 ASP A O 1
ATOM 710 N N . ASP A 1 91 ? -0.969 2.481 -11.499 1.00 83.31 91 ASP A N 1
ATOM 711 C CA . ASP A 1 91 ? 0.204 2.724 -12.345 1.00 83.31 91 ASP A CA 1
ATOM 712 C C . ASP A 1 91 ? 0.382 4.222 -12.658 1.00 83.31 91 ASP A C 1
ATOM 714 O O . ASP A 1 91 ? 1.485 4.765 -12.545 1.00 83.31 91 ASP A O 1
ATOM 718 N N . ILE A 1 92 ? -0.709 4.923 -12.995 1.00 84.50 92 ILE A N 1
ATOM 719 C CA . ILE A 1 92 ? -0.703 6.376 -13.235 1.00 84.50 92 ILE A CA 1
ATOM 720 C C . ILE A 1 92 ? -0.325 7.135 -11.959 1.00 84.50 92 ILE A C 1
ATOM 722 O O . ILE A 1 92 ? 0.473 8.076 -12.005 1.00 84.50 92 ILE A O 1
ATOM 726 N N . ALA A 1 93 ? -0.868 6.738 -10.807 1.00 82.81 93 ALA A N 1
ATOM 727 C CA . ALA A 1 93 ? -0.545 7.369 -9.534 1.00 82.81 93 ALA A CA 1
ATOM 728 C C . ALA A 1 93 ? 0.937 7.186 -9.177 1.00 82.81 93 ALA A C 1
ATOM 730 O O . ALA A 1 93 ? 1.586 8.151 -8.765 1.00 82.81 93 ALA A O 1
ATOM 731 N N . VAL A 1 94 ? 1.493 5.986 -9.368 1.00 84.62 94 VAL A N 1
ATOM 732 C CA . VAL A 1 94 ? 2.924 5.713 -9.176 1.00 84.62 94 VAL A CA 1
ATOM 733 C C . VAL A 1 94 ? 3.759 6.580 -10.115 1.00 84.62 94 VAL A C 1
ATOM 735 O O . VAL A 1 94 ? 4.679 7.264 -9.662 1.00 84.62 94 VAL A O 1
ATOM 738 N N . PHE A 1 95 ? 3.408 6.617 -11.401 1.00 87.56 95 PHE A N 1
ATOM 739 C CA . PHE A 1 95 ? 4.103 7.416 -12.406 1.00 87.56 95 PHE A CA 1
ATOM 740 C C . PHE A 1 95 ? 4.132 8.907 -12.045 1.00 87.56 95 PHE A C 1
ATOM 742 O O . PHE A 1 95 ? 5.195 9.534 -12.057 1.00 87.56 95 PHE A O 1
ATOM 749 N N . ASN A 1 96 ? 2.983 9.480 -11.681 1.00 86.00 96 ASN A N 1
ATOM 750 C CA . ASN A 1 96 ? 2.868 10.891 -11.310 1.00 86.00 96 ASN A CA 1
ATOM 751 C C . ASN A 1 96 ? 3.699 11.213 -10.063 1.00 86.00 96 ASN A C 1
ATOM 753 O O . ASN A 1 96 ? 4.420 12.211 -10.026 1.00 86.00 96 ASN A O 1
ATOM 757 N N . ASN A 1 97 ? 3.664 10.342 -9.055 1.00 82.44 97 ASN A N 1
ATOM 758 C CA . ASN A 1 97 ? 4.448 10.529 -7.840 1.00 82.44 97 ASN A CA 1
ATOM 759 C C . ASN A 1 97 ? 5.954 10.419 -8.084 1.00 82.44 97 ASN A C 1
ATOM 761 O O . ASN A 1 97 ? 6.725 11.238 -7.576 1.00 82.44 97 ASN A O 1
ATOM 765 N N . LEU A 1 98 ? 6.377 9.440 -8.883 1.00 84.00 98 LEU A N 1
ATOM 766 C CA . LEU A 1 98 ? 7.773 9.286 -9.265 1.00 84.00 98 LEU A CA 1
ATOM 767 C C . LEU A 1 98 ? 8.251 10.490 -10.080 1.00 84.00 98 LEU A C 1
ATOM 769 O O . LEU A 1 98 ? 9.338 11.004 -9.825 1.00 84.00 98 LEU A O 1
ATOM 773 N N . SER A 1 99 ? 7.410 11.002 -10.981 1.00 84.44 99 SER A N 1
ATOM 774 C CA . SER A 1 99 ? 7.666 12.237 -11.728 1.00 84.44 99 SER A CA 1
ATOM 775 C C . SER A 1 99 ? 7.908 13.413 -10.783 1.00 84.44 99 SER A C 1
ATOM 777 O O . SER A 1 99 ? 8.901 14.124 -10.929 1.00 84.44 99 SER A O 1
ATOM 779 N N . ILE A 1 100 ? 7.054 13.604 -9.774 1.00 83.06 100 ILE A N 1
ATOM 780 C CA . ILE A 1 100 ? 7.243 14.654 -8.763 1.00 83.06 100 ILE A CA 1
ATOM 781 C C . ILE A 1 100 ? 8.561 14.435 -8.014 1.00 83.06 100 ILE A C 1
ATOM 783 O O . ILE A 1 100 ? 9.335 15.373 -7.844 1.00 83.06 100 ILE A O 1
ATOM 787 N N . HIS A 1 101 ? 8.842 13.206 -7.573 1.00 77.50 101 HIS A N 1
ATOM 788 C CA . HIS A 1 101 ? 10.030 12.906 -6.776 1.00 77.50 101 HIS A CA 1
ATOM 789 C C . HIS A 1 101 ? 11.335 13.106 -7.555 1.00 77.50 101 HIS A C 1
ATOM 791 O O . HIS A 1 101 ? 12.300 13.640 -7.007 1.00 77.50 101 HIS A O 1
ATOM 797 N N . ILE A 1 102 ? 11.364 12.696 -8.820 1.00 76.81 102 ILE A N 1
ATOM 798 C CA . ILE A 1 102 ? 12.520 12.836 -9.702 1.00 76.81 102 ILE A CA 1
ATOM 799 C C . ILE A 1 102 ? 12.749 14.299 -10.083 1.00 76.81 102 ILE A C 1
ATOM 801 O O . ILE A 1 102 ? 13.893 14.733 -10.147 1.00 76.81 102 ILE A O 1
ATOM 805 N N . ASN A 1 103 ? 11.686 15.083 -10.276 1.00 74.38 103 ASN A N 1
ATOM 806 C CA . ASN A 1 103 ? 11.809 16.502 -10.608 1.00 74.38 103 ASN A CA 1
ATOM 807 C C . ASN A 1 103 ? 12.072 17.399 -9.383 1.00 74.38 103 ASN A C 1
ATOM 809 O O . ASN A 1 103 ? 12.312 18.595 -9.548 1.00 74.38 103 ASN A O 1
ATOM 813 N N . LYS A 1 104 ? 12.077 16.864 -8.150 1.00 78.69 104 LYS A N 1
ATOM 814 C CA . LYS A 1 104 ? 12.437 17.655 -6.960 1.00 78.69 104 LYS A CA 1
ATOM 815 C C . LYS A 1 104 ? 13.867 18.201 -7.087 1.00 78.69 104 LYS A C 1
ATOM 817 O O . LYS A 1 104 ? 14.779 17.405 -7.323 1.00 78.69 104 LYS A O 1
ATOM 822 N N . PRO A 1 105 ? 14.094 19.509 -6.848 1.00 66.50 105 PRO A N 1
ATOM 823 C CA . PRO A 1 105 ? 15.413 20.141 -6.982 1.00 66.50 105 PRO A CA 1
ATOM 824 C C . PRO A 1 105 ? 16.505 19.510 -6.110 1.00 66.50 105 PRO A C 1
ATOM 826 O O . PRO A 1 105 ? 17.684 19.604 -6.424 1.00 66.50 105 PRO A O 1
ATOM 829 N N . SER A 1 106 ? 16.112 18.859 -5.013 1.00 65.31 106 SER A N 1
ATOM 830 C CA . SER A 1 106 ? 17.015 18.218 -4.059 1.00 65.31 106 SER A CA 1
ATOM 831 C C . SER A 1 106 ? 17.497 16.822 -4.470 1.00 65.31 106 SER A C 1
ATOM 833 O O . SER A 1 106 ? 18.296 16.236 -3.743 1.00 65.31 106 SER A O 1
ATOM 835 N N . SER A 1 107 ? 17.033 16.256 -5.591 1.00 64.56 107 SER A N 1
ATOM 836 C CA . SER A 1 107 ? 17.498 14.939 -6.041 1.00 64.56 107 SER A CA 1
ATOM 837 C C . SER A 1 107 ? 18.665 15.062 -7.029 1.00 64.56 107 SER A C 1
ATOM 839 O O . SER A 1 107 ? 18.624 15.853 -7.970 1.00 64.56 107 SER A O 1
ATOM 841 N N . CYS A 1 108 ? 19.705 14.238 -6.858 1.00 63.81 108 CYS A N 1
ATOM 842 C CA . CYS A 1 108 ? 20.843 14.166 -7.787 1.00 63.81 108 CYS A CA 1
ATOM 843 C C . CYS A 1 108 ? 20.436 13.731 -9.209 1.00 63.81 108 CYS A C 1
ATOM 845 O O . CYS A 1 108 ? 21.142 14.010 -10.177 1.00 63.81 108 CYS A O 1
ATOM 847 N N . LEU A 1 109 ? 19.284 13.063 -9.334 1.00 68.25 109 LEU A N 1
ATOM 848 C CA . LEU A 1 109 ? 18.685 12.673 -10.605 1.00 68.25 109 LEU A CA 1
ATOM 849 C C . LEU A 1 109 ? 18.037 13.869 -11.321 1.00 68.25 109 LEU A C 1
ATOM 851 O O . LEU A 1 109 ? 18.093 13.935 -12.546 1.00 68.25 109 LEU A O 1
ATOM 855 N N . SER A 1 110 ? 17.470 14.824 -10.572 1.00 71.56 110 SER A N 1
ATOM 856 C CA . SER A 1 110 ? 16.778 15.995 -11.125 1.00 71.56 110 SER A CA 1
ATOM 857 C C . SER A 1 110 ? 17.691 16.832 -12.010 1.00 71.56 110 SER A C 1
ATOM 859 O O . SER A 1 110 ? 17.327 17.143 -13.138 1.00 71.56 110 SER A O 1
ATOM 861 N N . SER A 1 111 ? 18.917 17.123 -11.566 1.00 74.44 111 SER A N 1
ATOM 862 C CA . SER A 1 111 ? 19.861 17.937 -12.346 1.00 74.44 111 SER A CA 1
ATOM 863 C C . SER A 1 111 ? 20.286 17.269 -13.657 1.00 74.44 111 SER A C 1
ATOM 865 O O . SER A 1 111 ? 20.423 17.945 -14.674 1.00 74.44 111 SER A O 1
ATOM 867 N N . ARG A 1 112 ? 20.447 15.939 -13.660 1.00 77.19 112 ARG A N 1
ATOM 868 C CA . ARG A 1 112 ? 20.790 15.165 -14.865 1.00 77.19 112 ARG A CA 1
ATOM 869 C C . ARG A 1 112 ? 19.614 15.009 -15.819 1.00 77.19 112 ARG A C 1
ATOM 871 O O . ARG A 1 112 ? 19.823 14.970 -17.022 1.00 77.19 112 ARG A O 1
ATOM 878 N N . LEU A 1 113 ? 18.395 14.902 -15.300 1.00 79.44 113 LEU A N 1
ATOM 879 C CA . LEU A 1 113 ? 17.195 14.762 -16.123 1.00 79.44 113 LEU A CA 1
ATOM 880 C C . LEU A 1 113 ? 16.664 16.112 -16.606 1.00 79.44 113 LEU A C 1
ATOM 882 O O . LEU A 1 113 ? 16.042 16.170 -17.662 1.00 79.44 113 LEU A O 1
ATOM 886 N N . ALA A 1 114 ? 16.971 17.203 -15.901 1.00 77.75 114 ALA A N 1
ATOM 887 C CA . ALA A 1 114 ? 16.633 18.565 -16.300 1.00 77.75 114 ALA A CA 1
ATOM 888 C C . ALA A 1 114 ? 17.271 18.987 -17.636 1.00 77.75 114 ALA A C 1
ATOM 890 O O . ALA A 1 114 ? 16.775 19.916 -18.270 1.00 77.75 114 ALA A O 1
ATOM 891 N N . THR A 1 115 ? 18.330 18.310 -18.088 1.00 82.81 115 THR A N 1
ATOM 892 C CA . THR A 1 115 ? 18.952 18.558 -19.399 1.00 82.81 115 THR A CA 1
ATOM 893 C C . THR A 1 115 ? 18.238 17.843 -20.547 1.00 82.81 115 THR A C 1
ATOM 895 O O . THR A 1 115 ? 18.448 18.192 -21.706 1.00 82.81 115 THR A O 1
ATOM 898 N N . LEU A 1 116 ? 17.379 16.862 -20.250 1.00 85.31 116 LEU A N 1
ATOM 899 C CA . LEU A 1 116 ? 16.631 16.115 -21.256 1.00 85.31 116 LEU A CA 1
ATOM 900 C C . LEU A 1 116 ? 15.333 16.846 -21.645 1.00 85.31 116 LEU A C 1
ATOM 902 O O . LEU A 1 116 ? 14.727 17.497 -20.785 1.00 85.31 116 LEU A O 1
ATOM 906 N N . PRO A 1 117 ? 14.848 16.691 -22.891 1.00 89.00 117 PRO A N 1
ATOM 907 C CA . PRO A 1 117 ? 13.492 17.072 -23.277 1.00 89.00 117 PRO A CA 1
ATOM 908 C C . PRO A 1 117 ? 12.428 16.391 -22.399 1.00 89.00 117 PRO A C 1
ATOM 910 O O . PRO A 1 117 ? 12.662 15.269 -21.930 1.00 89.00 117 PRO A O 1
ATOM 913 N N . PRO A 1 118 ? 11.259 17.023 -22.181 1.00 83.50 118 PRO A N 1
ATOM 914 C CA . PRO A 1 118 ? 10.181 16.461 -21.365 1.00 83.50 118 PRO A CA 1
ATOM 915 C C . PRO A 1 118 ? 9.801 15.026 -21.752 1.00 83.50 118 PRO A C 1
ATOM 917 O O . PRO A 1 118 ? 9.635 14.180 -20.877 1.00 83.50 118 PRO A O 1
ATOM 920 N N . GLU A 1 119 ? 9.754 14.715 -23.045 1.00 87.75 119 GLU A N 1
ATOM 921 C CA . GLU A 1 119 ? 9.394 13.399 -23.576 1.00 87.75 119 GLU A CA 1
ATOM 922 C C . GLU A 1 119 ? 10.389 12.323 -23.125 1.00 87.75 119 GLU A C 1
ATOM 924 O O . GLU A 1 119 ? 9.994 11.241 -22.686 1.00 87.75 119 GLU A O 1
ATOM 929 N N . LEU A 1 120 ? 11.689 12.636 -23.157 1.00 88.12 120 LEU A N 1
ATOM 930 C CA . LEU A 1 120 ? 12.732 11.717 -22.699 1.00 88.12 120 LEU A CA 1
ATOM 931 C C . LEU A 1 120 ? 12.699 11.537 -21.180 1.00 88.12 120 LEU A C 1
ATOM 933 O O . LEU A 1 120 ? 12.957 10.436 -20.696 1.00 88.12 120 LEU A O 1
ATOM 937 N N . ARG A 1 121 ? 12.327 12.570 -20.413 1.00 85.88 121 ARG A N 1
ATOM 938 C CA . ARG A 1 121 ? 12.130 12.427 -18.960 1.00 85.88 121 ARG A CA 1
ATOM 939 C C . ARG A 1 121 ? 11.000 11.452 -18.656 1.00 85.88 121 ARG A C 1
ATOM 941 O O . ARG A 1 121 ? 11.178 10.583 -17.808 1.00 85.88 121 ARG A O 1
ATOM 948 N N . LEU A 1 122 ? 9.874 11.555 -19.366 1.00 86.19 122 LEU A N 1
ATOM 949 C CA . LEU A 1 122 ? 8.739 10.638 -19.206 1.00 86.19 122 LEU A CA 1
ATOM 950 C C . LEU A 1 122 ? 9.128 9.194 -19.552 1.00 86.19 122 LEU A C 1
ATOM 952 O O . LEU A 1 122 ? 8.754 8.270 -18.827 1.00 86.19 122 LEU A O 1
ATOM 956 N N . LEU A 1 123 ? 9.928 8.992 -20.605 1.00 89.25 123 LEU A N 1
ATOM 957 C CA . LEU A 1 123 ? 10.465 7.672 -20.951 1.00 89.25 123 LEU A CA 1
ATOM 958 C C . LEU A 1 123 ? 11.374 7.113 -19.852 1.00 89.25 123 LEU A C 1
ATOM 960 O O . LEU A 1 123 ? 11.226 5.949 -19.481 1.00 89.25 123 LEU A O 1
ATOM 964 N N . VAL A 1 124 ? 12.266 7.936 -19.290 1.00 88.25 124 VAL A N 1
ATOM 965 C CA . VAL A 1 124 ? 13.116 7.524 -18.164 1.00 88.25 124 VAL A CA 1
ATOM 966 C C . VAL A 1 124 ? 12.266 7.145 -16.957 1.00 88.25 124 VAL A C 1
ATOM 968 O O . VAL A 1 124 ? 12.487 6.082 -16.386 1.00 88.25 124 VAL A O 1
ATOM 971 N N . ILE A 1 125 ? 11.276 7.963 -16.590 1.00 87.75 125 ILE A N 1
ATOM 972 C CA . ILE A 1 125 ? 10.374 7.689 -15.461 1.00 87.75 125 ILE A CA 1
ATOM 973 C C . ILE A 1 125 ? 9.672 6.344 -15.662 1.00 87.75 125 ILE A C 1
ATOM 975 O O . ILE A 1 125 ? 9.705 5.502 -14.767 1.00 87.75 125 ILE A O 1
ATOM 979 N N . LYS A 1 126 ? 9.108 6.104 -16.853 1.00 88.12 126 LYS A N 1
ATOM 980 C CA . LYS A 1 126 ? 8.461 4.830 -17.192 1.00 88.12 126 LYS A CA 1
ATOM 981 C C . LYS A 1 126 ? 9.430 3.652 -17.072 1.00 88.12 126 LYS A C 1
ATOM 983 O O . LYS A 1 126 ? 9.053 2.607 -16.552 1.00 88.12 126 LYS A O 1
ATOM 988 N N . TYR A 1 127 ? 10.673 3.831 -17.516 1.00 88.62 127 TYR A N 1
ATOM 989 C CA . TYR A 1 127 ? 11.710 2.805 -17.449 1.00 88.62 127 TYR A CA 1
ATOM 990 C C . TYR A 1 127 ? 12.131 2.478 -16.008 1.00 88.62 127 TYR A C 1
ATOM 992 O O . TYR A 1 127 ? 12.301 1.313 -15.656 1.00 88.62 127 TYR A O 1
ATOM 1000 N N . VAL A 1 128 ? 12.278 3.490 -15.147 1.00 88.19 128 VAL A N 1
ATOM 1001 C CA . VAL A 1 128 ? 12.736 3.284 -13.763 1.00 88.19 128 VAL A CA 1
ATOM 1002 C C . VAL A 1 128 ? 11.616 2.914 -12.793 1.00 88.19 128 VAL A C 1
ATOM 1004 O O . VAL A 1 128 ? 11.913 2.467 -11.687 1.00 88.19 128 VAL A O 1
ATOM 1007 N N . MET A 1 129 ? 10.349 3.055 -13.194 1.00 88.88 129 MET A N 1
ATOM 1008 C CA . MET A 1 129 ? 9.178 2.866 -12.334 1.00 88.88 129 MET A CA 1
ATOM 1009 C C . MET A 1 129 ? 9.181 1.516 -11.607 1.00 88.88 129 MET A C 1
ATOM 1011 O O . MET A 1 129 ? 9.102 1.480 -10.382 1.00 88.88 129 MET A O 1
ATOM 1015 N N . GLN A 1 130 ? 9.380 0.412 -12.334 1.00 89.31 130 GLN A N 1
ATOM 1016 C CA . GLN A 1 130 ? 9.441 -0.932 -11.743 1.00 89.31 130 GLN A CA 1
ATOM 1017 C C . GLN A 1 130 ? 10.575 -1.078 -10.724 1.00 89.31 130 GLN A C 1
ATOM 1019 O O . GLN A 1 130 ? 10.394 -1.662 -9.651 1.00 89.31 130 GLN A O 1
ATOM 1024 N N . CYS A 1 131 ? 11.745 -0.518 -11.032 1.00 88.88 131 CYS A N 1
ATOM 1025 C CA . CYS A 1 131 ? 12.885 -0.544 -10.124 1.00 88.88 131 CYS A CA 1
ATOM 1026 C C . CYS A 1 131 ? 12.618 0.288 -8.867 1.00 88.88 131 CYS A C 1
ATOM 1028 O O . CYS A 1 131 ? 12.973 -0.129 -7.768 1.00 88.88 131 CYS A O 1
ATOM 1030 N N . TRP A 1 132 ? 11.983 1.447 -9.028 1.00 86.94 132 TRP A N 1
ATOM 1031 C CA . TRP A 1 132 ? 11.635 2.318 -7.920 1.00 86.94 132 TRP A CA 1
ATOM 1032 C C . TRP A 1 132 ? 10.620 1.660 -6.985 1.00 86.94 132 TRP A C 1
ATOM 1034 O O . TRP A 1 132 ? 10.818 1.704 -5.772 1.00 86.94 132 TRP A O 1
ATOM 1044 N N . CYS A 1 133 ? 9.598 0.983 -7.522 1.00 87.31 133 CYS A N 1
ATOM 1045 C CA . CYS A 1 133 ? 8.663 0.205 -6.709 1.00 87.31 133 CYS A CA 1
ATOM 1046 C C . CYS A 1 133 ? 9.387 -0.916 -5.951 1.00 87.31 133 CYS A C 1
ATOM 1048 O O . CYS A 1 133 ? 9.262 -1.009 -4.737 1.00 87.31 133 CYS A O 1
ATOM 1050 N N . THR A 1 134 ? 10.229 -1.692 -6.640 1.00 88.06 134 THR A N 1
ATOM 1051 C CA . THR A 1 134 ? 11.024 -2.771 -6.020 1.00 88.06 134 THR A CA 1
ATOM 1052 C C . THR A 1 134 ? 11.833 -2.269 -4.823 1.00 88.06 134 THR A C 1
ATOM 1054 O O . THR A 1 134 ? 11.758 -2.832 -3.735 1.00 88.06 134 THR A O 1
ATOM 1057 N N . ILE A 1 135 ? 12.584 -1.179 -5.012 1.00 85.00 135 ILE A N 1
ATOM 1058 C CA . ILE A 1 135 ? 13.419 -0.593 -3.957 1.00 85.00 135 ILE A CA 1
ATOM 1059 C C . ILE A 1 135 ? 12.550 -0.003 -2.843 1.00 85.00 135 ILE A C 1
ATOM 1061 O O . ILE A 1 135 ? 12.907 -0.121 -1.675 1.00 85.00 135 ILE A O 1
ATOM 1065 N N . SER A 1 136 ? 11.416 0.615 -3.182 1.00 80.94 136 SER A N 1
ATOM 1066 C CA . SER A 1 136 ? 10.501 1.195 -2.194 1.00 80.94 136 SER A CA 1
ATOM 1067 C C . SER A 1 136 ? 9.942 0.127 -1.260 1.00 80.94 136 SER A C 1
ATOM 1069 O O . SER A 1 136 ? 9.981 0.324 -0.051 1.00 80.94 136 SER A O 1
ATOM 1071 N N . THR A 1 137 ? 9.501 -1.012 -1.801 1.00 81.00 137 THR A N 1
ATOM 1072 C CA . THR A 1 137 ? 9.045 -2.165 -1.010 1.00 81.00 137 THR A CA 1
ATOM 1073 C C . THR A 1 137 ? 10.174 -2.739 -0.173 1.00 81.00 137 THR A C 1
ATOM 1075 O O . THR A 1 137 ? 10.012 -2.948 1.021 1.00 81.00 137 THR A O 1
ATOM 1078 N N . TRP A 1 138 ? 11.349 -2.941 -0.773 1.00 79.69 138 TRP A N 1
ATOM 1079 C CA . TRP A 1 138 ? 12.502 -3.485 -0.060 1.00 79.69 138 TRP A CA 1
ATOM 1080 C C . TRP A 1 138 ? 12.984 -2.588 1.087 1.00 79.69 138 TRP A C 1
ATOM 1082 O O . TRP A 1 138 ? 13.502 -3.059 2.094 1.00 79.69 138 TRP A O 1
ATOM 1092 N N . SER A 1 139 ? 12.813 -1.273 0.940 1.00 77.19 139 SER A N 1
ATOM 1093 C CA . SER A 1 139 ? 13.196 -0.289 1.957 1.00 77.19 139 SER A CA 1
ATOM 1094 C C . SER A 1 139 ? 12.242 -0.256 3.153 1.00 77.19 139 SER A C 1
ATOM 1096 O O . SER A 1 139 ? 12.535 0.438 4.133 1.00 77.19 139 SER A O 1
ATOM 1098 N N . LEU A 1 140 ? 11.117 -0.976 3.081 1.00 72.25 140 LEU A N 1
ATOM 1099 C CA . LEU A 1 140 ? 10.265 -1.242 4.230 1.00 72.25 140 LEU A CA 1
ATOM 1100 C C . LEU A 1 140 ? 10.994 -2.255 5.110 1.00 72.25 140 LEU A C 1
ATOM 1102 O O . LEU A 1 140 ? 11.079 -3.439 4.794 1.00 72.25 140 LEU A O 1
ATOM 1106 N N . ASN A 1 141 ? 11.569 -1.779 6.206 1.00 60.53 141 ASN A N 1
ATOM 1107 C CA . ASN A 1 141 ? 12.080 -2.635 7.260 1.00 60.53 141 ASN A CA 1
ATOM 1108 C C . ASN A 1 141 ? 10.882 -3.040 8.110 1.00 60.53 141 ASN A C 1
ATOM 1110 O O . ASN A 1 141 ? 10.425 -2.277 8.958 1.00 60.53 141 ASN A O 1
ATOM 1114 N N . ALA A 1 142 ? 10.295 -4.183 7.791 1.00 54.22 142 ALA A N 1
ATOM 1115 C CA . ALA A 1 142 ? 9.172 -4.673 8.550 1.00 54.22 142 ALA A CA 1
ATOM 1116 C C . ALA A 1 142 ? 9.711 -5.325 9.833 1.00 54.22 142 ALA A C 1
ATOM 1118 O O . ALA A 1 142 ? 10.409 -6.336 9.780 1.00 54.22 142 ALA A O 1
ATOM 1119 N N . SER A 1 143 ? 9.501 -4.674 10.977 1.00 53.28 143 SER A N 1
ATOM 1120 C CA . SER A 1 143 ? 9.867 -5.244 12.273 1.00 53.28 143 SER A CA 1
ATOM 1121 C C . SER A 1 143 ? 8.838 -6.293 12.689 1.00 53.28 143 SER A C 1
ATOM 1123 O O . SER A 1 143 ? 7.749 -6.383 12.123 1.00 53.28 143 SER A O 1
ATOM 1125 N N . THR A 1 144 ? 9.199 -7.122 13.670 1.00 50.12 144 THR A N 1
ATOM 1126 C CA . THR A 1 144 ? 8.350 -8.220 14.145 1.00 50.12 144 THR A CA 1
ATOM 1127 C C . THR A 1 144 ? 6.926 -7.748 14.418 1.00 50.12 144 THR A C 1
ATOM 1129 O O . THR A 1 144 ? 6.726 -6.779 15.153 1.00 50.12 144 THR A O 1
ATOM 1132 N N . ARG A 1 145 ? 5.958 -8.464 13.835 1.00 53.09 145 ARG A N 1
ATOM 1133 C CA . ARG A 1 145 ? 4.514 -8.292 14.026 1.00 53.09 145 ARG A CA 1
ATOM 1134 C C . ARG A 1 145 ? 4.197 -8.286 15.521 1.00 53.09 145 ARG A C 1
ATOM 1136 O O . ARG A 1 145 ? 4.254 -9.323 16.179 1.00 53.09 145 ARG A O 1
ATOM 1143 N N . LEU A 1 146 ? 3.912 -7.107 16.059 1.00 56.38 146 LEU A N 1
ATOM 1144 C CA . LEU A 1 146 ? 3.452 -6.944 17.431 1.00 56.38 146 LEU A CA 1
ATOM 1145 C C . LEU A 1 146 ? 1.961 -6.649 17.377 1.00 56.38 146 LEU A C 1
ATOM 1147 O O . LEU A 1 146 ? 1.554 -5.583 16.904 1.00 56.38 146 LEU A O 1
ATOM 1151 N N . ASP A 1 147 ? 1.162 -7.593 17.865 1.00 61.66 147 ASP A N 1
ATOM 1152 C CA . ASP A 1 147 ? -0.224 -7.309 18.213 1.00 61.66 147 ASP A CA 1
ATOM 1153 C C . ASP A 1 147 ? -0.219 -6.166 19.235 1.00 61.66 147 ASP A C 1
ATOM 1155 O O . ASP A 1 147 ? 0.466 -6.228 20.260 1.00 61.66 147 ASP A O 1
ATOM 1159 N N . ALA A 1 148 ? -0.932 -5.088 18.919 1.00 69.00 148 ALA A N 1
ATOM 1160 C CA . ALA A 1 148 ? -1.044 -3.923 19.780 1.00 69.00 148 ALA A CA 1
ATOM 1161 C C . ALA A 1 148 ? -2.498 -3.737 20.198 1.00 69.00 148 ALA A C 1
ATOM 1163 O O . ALA A 1 148 ? -3.407 -3.703 19.368 1.00 69.00 148 ALA A O 1
ATOM 1164 N N . GLU A 1 149 ? -2.719 -3.593 21.499 1.00 78.50 149 GLU A N 1
ATOM 1165 C CA . GLU A 1 149 ? -4.014 -3.203 22.042 1.00 78.50 149 GLU A CA 1
ATOM 1166 C C . GLU A 1 149 ? -4.075 -1.684 22.165 1.00 78.50 149 GLU A C 1
ATOM 1168 O O . GLU A 1 149 ? -3.171 -1.060 22.719 1.00 78.50 149 GLU A O 1
ATOM 1173 N N . VAL A 1 150 ? -5.162 -1.101 21.672 1.00 84.69 150 VAL A N 1
ATOM 1174 C CA . VAL A 1 150 ? -5.436 0.330 21.757 1.00 84.69 150 VAL A CA 1
ATOM 1175 C C . VAL A 1 150 ? -6.713 0.541 22.563 1.00 84.69 150 VAL A C 1
ATOM 1177 O O . VAL A 1 150 ? -7.770 0.020 22.222 1.00 84.69 150 VAL A O 1
ATOM 1180 N N . ASP A 1 151 ? -6.626 1.301 23.644 1.00 85.31 151 ASP A N 1
ATOM 1181 C CA . ASP A 1 151 ? -7.729 1.643 24.531 1.00 85.31 151 ASP A CA 1
ATOM 1182 C C . ASP A 1 151 ? -8.600 2.759 23.928 1.00 85.31 151 ASP A C 1
ATOM 1184 O O . ASP A 1 151 ? -8.105 3.839 23.593 1.00 85.31 151 ASP A O 1
ATOM 1188 N N . LEU A 1 152 ? -9.906 2.505 23.802 1.00 85.81 152 LEU A N 1
ATOM 1189 C CA . LEU A 1 152 ? -10.887 3.459 23.265 1.00 85.81 152 LEU A CA 1
ATOM 1190 C C . LEU A 1 152 ? -11.290 4.546 24.277 1.00 85.81 152 LEU A C 1
ATOM 1192 O O . LEU A 1 152 ? -11.996 5.486 23.925 1.00 85.81 152 LEU A O 1
ATOM 1196 N N . SER A 1 153 ? -10.873 4.439 25.539 1.00 84.38 153 SER A N 1
ATOM 1197 C CA . SER A 1 153 ? -11.045 5.490 26.551 1.00 84.38 153 SER A CA 1
ATOM 1198 C C . SER A 1 153 ? -9.959 6.568 26.485 1.00 84.38 153 SER A C 1
ATOM 1200 O O . SER A 1 153 ? -10.066 7.601 27.145 1.00 84.38 153 SER A O 1
ATOM 1202 N N . CYS A 1 154 ? -8.918 6.344 25.680 1.00 86.50 154 CYS A N 1
ATOM 1203 C CA . CYS A 1 154 ? -7.772 7.230 25.525 1.00 86.50 154 CYS A CA 1
ATOM 1204 C C . CYS A 1 154 ? -7.701 7.803 24.104 1.00 86.50 154 CYS A C 1
ATOM 1206 O O . CYS A 1 154 ? -8.323 7.300 23.170 1.00 86.50 154 CYS A O 1
ATOM 1208 N N . LYS A 1 155 ? -6.912 8.868 23.924 1.00 89.44 155 LYS A N 1
ATOM 1209 C CA . LYS A 1 155 ? -6.593 9.388 22.584 1.00 89.44 155 LYS A CA 1
ATOM 1210 C C . LYS A 1 155 ? -5.882 8.313 21.767 1.00 89.44 155 LYS A C 1
ATOM 1212 O O . LYS A 1 155 ? -5.085 7.563 22.329 1.00 89.44 155 LYS A O 1
ATOM 1217 N N . ILE A 1 156 ? -6.142 8.267 20.461 1.00 88.81 156 ILE A N 1
ATOM 1218 C CA . ILE A 1 156 ? -5.494 7.312 19.551 1.00 88.81 156 ILE A CA 1
ATOM 1219 C C . ILE A 1 156 ? -4.766 8.072 18.454 1.00 88.81 156 ILE A C 1
ATOM 1221 O O . ILE A 1 156 ? -5.340 8.917 17.762 1.00 88.81 156 ILE A O 1
ATOM 1225 N N . TRP A 1 157 ? -3.498 7.727 18.281 1.00 87.69 157 TRP A N 1
ATOM 1226 C CA . TRP A 1 157 ? -2.603 8.281 17.280 1.00 87.69 157 TRP A CA 1
ATOM 1227 C C . TRP A 1 157 ? -2.294 7.234 16.217 1.00 87.69 157 TRP A C 1
ATOM 1229 O O . TRP A 1 157 ? -1.977 6.089 16.539 1.00 87.69 157 TRP A O 1
ATOM 1239 N N . ALA A 1 158 ? -2.352 7.637 14.950 1.00 86.69 158 ALA A N 1
ATOM 1240 C CA . ALA A 1 158 ? -1.952 6.813 13.818 1.00 86.69 158 ALA A CA 1
ATOM 1241 C C . ALA A 1 158 ? -0.582 7.242 13.294 1.00 86.69 158 ALA A C 1
ATOM 1243 O O . ALA A 1 158 ? -0.360 8.423 13.017 1.00 86.69 158 ALA A O 1
ATOM 1244 N N . CYS A 1 159 ? 0.323 6.278 13.122 1.00 83.38 159 CYS A N 1
ATOM 1245 C CA . CYS A 1 159 ? 1.576 6.461 12.394 1.00 83.38 159 CYS A CA 1
ATOM 1246 C C . CYS A 1 159 ? 1.382 6.079 10.929 1.00 83.38 159 CYS A C 1
ATOM 1248 O O . CYS A 1 159 ? 0.771 5.051 10.638 1.00 83.38 159 CYS A O 1
ATOM 1250 N N . PHE A 1 160 ? 1.962 6.860 10.019 1.00 80.88 160 PHE A N 1
ATOM 1251 C CA . PHE A 1 160 ? 1.864 6.593 8.586 1.00 80.88 160 PHE A CA 1
ATOM 1252 C C . PHE A 1 160 ? 3.203 6.194 7.972 1.00 80.88 160 PHE A C 1
ATOM 1254 O O . PHE A 1 160 ? 4.226 6.842 8.208 1.00 80.88 160 PHE A O 1
ATOM 1261 N N . VAL A 1 161 ? 3.166 5.185 7.104 1.00 77.88 161 VAL A N 1
ATOM 1262 C CA . VAL A 1 161 ? 4.249 4.848 6.176 1.00 77.88 161 VAL A CA 1
ATOM 1263 C C . VAL A 1 161 ? 3.864 5.279 4.765 1.00 77.88 161 VAL A C 1
ATOM 1265 O O . VAL A 1 161 ? 2.683 5.337 4.421 1.00 77.88 161 VAL A O 1
ATOM 1268 N N . LYS A 1 162 ? 4.859 5.605 3.936 1.00 76.25 162 LYS A N 1
ATOM 1269 C CA . LYS A 1 162 ? 4.635 5.881 2.516 1.00 76.25 162 LYS A CA 1
ATOM 1270 C C . LYS A 1 162 ? 5.130 4.731 1.658 1.00 76.25 162 LYS A C 1
ATOM 1272 O O . LYS A 1 162 ? 6.328 4.469 1.637 1.00 76.25 162 LYS A O 1
ATOM 1277 N N . ILE A 1 163 ? 4.224 4.130 0.897 1.00 76.06 163 ILE A N 1
ATOM 1278 C CA . ILE A 1 163 ? 4.529 3.098 -0.099 1.00 76.06 163 ILE A CA 1
ATOM 1279 C C . ILE A 1 163 ? 4.046 3.617 -1.442 1.00 76.06 163 ILE A C 1
ATOM 1281 O O . ILE A 1 163 ? 2.926 4.109 -1.569 1.00 76.06 163 ILE A O 1
ATOM 1285 N N . TYR A 1 164 ? 4.936 3.619 -2.429 1.00 77.62 164 TYR A N 1
ATOM 1286 C CA . TYR A 1 164 ? 4.696 4.222 -3.743 1.00 77.62 164 TYR A CA 1
ATOM 1287 C C . TYR A 1 164 ? 4.107 5.644 -3.674 1.00 77.62 164 TYR A C 1
ATOM 1289 O O . TYR A 1 164 ? 3.268 6.039 -4.480 1.00 77.62 164 TYR A O 1
ATOM 1297 N N . ALA A 1 165 ? 4.561 6.407 -2.670 1.00 69.06 165 ALA A N 1
ATOM 1298 C CA . ALA A 1 165 ? 4.115 7.758 -2.324 1.00 69.06 165 ALA A CA 1
ATOM 1299 C C . ALA A 1 165 ? 2.642 7.912 -1.890 1.00 69.06 165 ALA A C 1
ATOM 1301 O O . ALA A 1 165 ? 2.190 9.037 -1.672 1.00 69.06 165 ALA A O 1
ATOM 1302 N N . ARG A 1 166 ? 1.923 6.811 -1.669 1.00 78.38 166 ARG A N 1
ATOM 1303 C CA . ARG A 1 166 ? 0.653 6.791 -0.935 1.00 78.38 166 ARG A CA 1
ATOM 1304 C C . ARG A 1 166 ? 0.921 6.578 0.549 1.00 78.38 166 ARG A C 1
ATOM 1306 O O . ARG A 1 166 ? 1.861 5.873 0.903 1.00 78.38 166 ARG A O 1
ATOM 1313 N N . SER A 1 167 ? 0.122 7.209 1.402 1.00 81.81 167 SER A N 1
ATOM 1314 C CA . SER A 1 167 ? 0.211 7.036 2.855 1.00 81.81 167 SER A CA 1
ATOM 1315 C C . SER A 1 167 ? -0.705 5.906 3.314 1.00 81.81 167 SER A C 1
ATOM 1317 O O . SER A 1 167 ? -1.886 5.909 2.957 1.00 81.81 167 SER A O 1
ATOM 1319 N N . TYR A 1 168 ? -0.165 5.013 4.138 1.00 82.31 168 TYR A N 1
ATOM 1320 C CA . TYR A 1 168 ? -0.873 3.912 4.791 1.00 82.31 168 TYR A CA 1
ATOM 1321 C C . TYR A 1 168 ? -0.676 4.002 6.296 1.00 82.31 168 TYR A C 1
ATOM 1323 O O . TYR A 1 168 ? 0.386 4.437 6.749 1.00 82.31 168 TYR A O 1
ATOM 1331 N N . ILE A 1 169 ? -1.681 3.592 7.062 1.00 85.19 169 ILE A N 1
ATOM 1332 C CA . ILE A 1 169 ? -1.574 3.476 8.515 1.00 85.19 169 ILE A CA 1
ATOM 1333 C C . ILE A 1 169 ? -0.710 2.254 8.824 1.00 85.19 169 ILE A C 1
ATOM 1335 O O . ILE A 1 169 ? -1.067 1.138 8.467 1.00 85.19 169 ILE A O 1
ATOM 1339 N N . ALA A 1 170 ? 0.426 2.487 9.478 1.00 78.19 170 ALA A N 1
ATOM 1340 C CA . ALA A 1 170 ? 1.374 1.448 9.873 1.00 78.19 170 ALA A CA 1
ATOM 1341 C C . ALA A 1 170 ? 1.138 0.953 11.307 1.00 78.19 170 ALA A C 1
ATOM 1343 O O . ALA A 1 170 ? 1.416 -0.199 11.616 1.00 78.19 170 ALA A O 1
ATOM 1344 N N . SER A 1 171 ? 0.661 1.829 12.197 1.00 80.31 171 SER A N 1
ATOM 1345 C CA . SER A 1 171 ? 0.360 1.459 13.583 1.00 80.31 171 SER A CA 1
ATOM 1346 C C . SER A 1 171 ? -0.601 2.439 14.244 1.00 80.31 171 SER A C 1
ATOM 1348 O O . SER A 1 171 ? -0.584 3.635 13.930 1.00 80.31 171 SER A O 1
ATOM 1350 N N . LEU A 1 172 ? -1.352 1.949 15.229 1.00 85.69 172 LEU A N 1
ATOM 1351 C CA . LEU A 1 172 ? -2.155 2.751 16.152 1.00 85.69 172 LEU A CA 1
ATOM 1352 C C . LEU A 1 172 ? -1.577 2.668 17.572 1.00 85.69 172 LEU A C 1
ATOM 1354 O O . LEU A 1 172 ? -1.045 1.632 17.959 1.00 85.69 172 LEU A O 1
ATOM 1358 N N . SER A 1 173 ? -1.664 3.753 18.344 1.00 85.00 173 SER A N 1
ATOM 1359 C CA . SER A 1 173 ? -1.174 3.788 19.728 1.00 85.00 173 SER A CA 1
ATOM 1360 C C . SER A 1 173 ? -1.921 4.805 20.587 1.00 85.00 173 SER A C 1
ATOM 1362 O O . SER A 1 173 ? -2.373 5.835 20.082 1.00 85.00 173 SER A O 1
ATOM 1364 N N . ASN A 1 174 ? -2.020 4.536 21.891 1.00 87.38 174 ASN A N 1
ATOM 1365 C CA . ASN A 1 174 ? -2.467 5.520 22.880 1.00 87.38 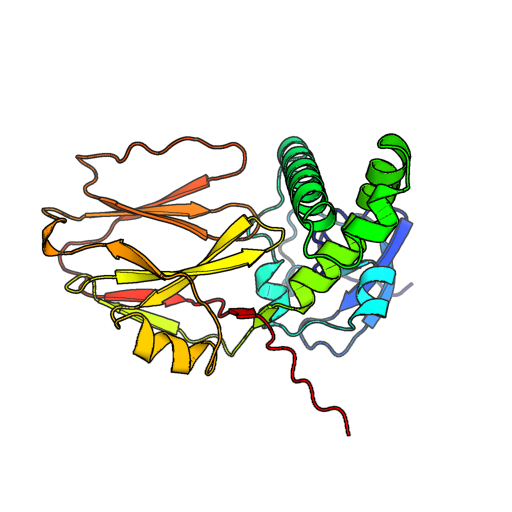174 ASN A CA 1
ATOM 1366 C C . ASN A 1 174 ? -1.336 6.396 23.433 1.00 87.38 174 ASN A C 1
ATOM 1368 O O . ASN A 1 174 ? -1.610 7.398 24.095 1.00 87.38 174 ASN A O 1
ATOM 1372 N N . GLU A 1 175 ? -0.075 6.030 23.195 1.00 78.38 175 GLU A N 1
ATOM 1373 C CA . GLU A 1 175 ? 1.081 6.791 23.666 1.00 78.38 175 GLU A CA 1
ATOM 1374 C C . GLU A 1 175 ? 1.277 8.067 22.836 1.00 78.38 175 GLU A C 1
ATOM 1376 O O . GLU A 1 175 ? 0.913 8.142 21.659 1.00 78.38 175 GLU A O 1
ATOM 1381 N N . ASN A 1 176 ? 1.871 9.094 23.451 1.00 65.38 176 ASN A N 1
ATOM 1382 C CA . ASN A 1 176 ? 2.226 10.310 22.727 1.00 65.38 176 ASN A CA 1
ATOM 1383 C C . ASN A 1 176 ? 3.381 10.051 21.737 1.00 65.38 176 ASN A C 1
ATOM 1385 O O . ASN A 1 176 ? 4.191 9.133 21.886 1.00 65.38 176 ASN A O 1
ATOM 1389 N N . ALA A 1 177 ? 3.472 10.913 20.726 1.00 56.62 177 ALA A N 1
ATOM 1390 C CA . ALA A 1 177 ? 4.272 10.679 19.532 1.00 56.62 177 ALA A CA 1
ATOM 1391 C C . ALA A 1 177 ? 5.789 10.572 19.711 1.00 56.62 177 ALA A C 1
ATOM 1393 O O . ALA A 1 177 ? 6.459 10.163 18.766 1.00 56.62 177 ALA A O 1
ATOM 1394 N N . ASN A 1 178 ? 6.357 10.948 20.857 1.00 58.31 178 ASN A N 1
ATOM 1395 C CA . ASN A 1 178 ? 7.810 10.946 21.028 1.00 58.31 178 ASN A CA 1
ATOM 1396 C C . ASN A 1 178 ? 8.326 9.624 21.610 1.00 58.31 178 ASN A C 1
ATOM 1398 O O . ASN A 1 178 ? 9.317 9.101 21.108 1.00 58.31 178 ASN A O 1
ATOM 1402 N N . GLU A 1 179 ? 7.626 9.048 22.588 1.00 58.59 179 GLU A N 1
ATOM 1403 C CA . GLU A 1 179 ? 8.040 7.806 23.262 1.00 58.59 179 GLU A CA 1
ATOM 1404 C C . GLU A 1 179 ? 7.851 6.580 22.353 1.00 58.59 179 GLU A C 1
ATOM 1406 O O . GLU A 1 179 ? 8.774 5.790 22.140 1.00 58.59 179 GLU A O 1
ATOM 1411 N N . HIS A 1 180 ? 6.696 6.484 21.690 1.00 60.16 180 HIS A N 1
ATOM 1412 C CA . HIS A 1 180 ? 6.399 5.397 20.753 1.00 60.16 180 HIS A CA 1
ATOM 1413 C C . HIS A 1 180 ? 7.276 5.444 19.484 1.00 60.16 180 HIS A C 1
ATOM 1415 O O . HIS A 1 180 ? 7.584 4.423 18.863 1.00 60.16 180 HIS A O 1
ATOM 1421 N N . LYS A 1 181 ? 7.707 6.650 19.090 1.00 60.31 181 LYS A N 1
ATOM 1422 C CA . LYS A 1 181 ? 8.550 6.897 17.912 1.00 60.31 181 LYS A CA 1
ATOM 1423 C C . LYS A 1 181 ? 9.948 6.313 18.071 1.00 60.31 181 LYS A C 1
ATOM 1425 O O . LYS A 1 181 ? 10.429 5.683 17.132 1.00 60.31 181 LYS A O 1
ATOM 1430 N N . GLU A 1 182 ? 10.584 6.506 19.225 1.00 59.59 182 GLU A N 1
ATOM 1431 C CA . GLU A 1 182 ? 11.915 5.944 19.481 1.00 59.59 182 GLU A CA 1
ATOM 1432 C C . GLU A 1 182 ? 11.869 4.421 19.566 1.00 59.59 182 GLU A C 1
ATOM 1434 O O . GLU A 1 182 ? 12.731 3.750 18.998 1.00 59.59 182 GLU A O 1
ATOM 1439 N N . LYS A 1 183 ? 10.820 3.882 20.196 1.00 60.34 183 LYS A N 1
ATOM 1440 C CA . LYS A 1 183 ? 10.646 2.442 20.395 1.00 60.34 183 LYS A CA 1
ATOM 1441 C C . LYS A 1 183 ? 10.433 1.670 19.091 1.00 60.34 183 LYS A C 1
ATOM 1443 O O . LYS A 1 183 ? 10.996 0.593 18.936 1.00 60.34 183 LYS A O 1
ATOM 1448 N N . LEU A 1 184 ? 9.634 2.203 18.161 1.00 59.16 184 LEU A N 1
ATOM 1449 C CA . LEU A 1 184 ? 9.341 1.518 16.896 1.00 59.16 184 LEU A CA 1
ATOM 1450 C C . LEU A 1 184 ? 10.315 1.861 15.768 1.00 59.16 184 LEU A C 1
ATOM 1452 O O . LEU A 1 184 ? 10.670 0.982 14.992 1.00 59.16 184 LEU A O 1
ATOM 1456 N N . TRP A 1 185 ? 10.735 3.121 15.640 1.00 60.69 185 TRP A N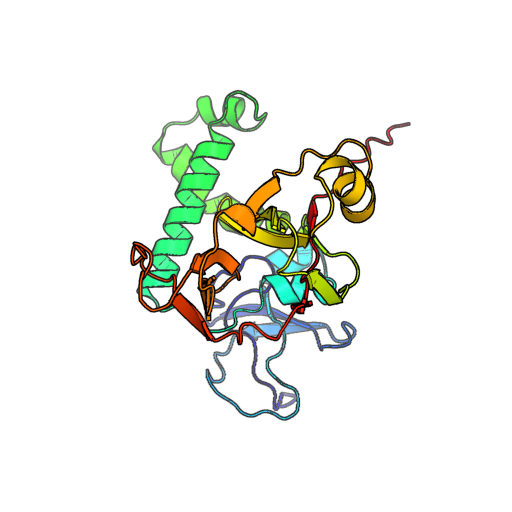 1
ATOM 1457 C CA . TRP A 1 185 ? 11.379 3.602 14.410 1.00 60.69 185 TRP A CA 1
ATOM 1458 C C . TRP A 1 185 ? 12.871 3.913 14.587 1.00 60.69 185 TRP A C 1
ATOM 1460 O O . TRP A 1 185 ? 13.578 4.122 13.593 1.00 60.69 185 TRP A O 1
ATOM 1470 N N . GLY A 1 186 ? 13.357 3.893 15.830 1.00 57.88 186 GLY A N 1
ATOM 1471 C CA . GLY A 1 186 ? 14.715 4.267 16.200 1.00 57.88 186 GLY A CA 1
ATOM 1472 C C . GLY A 1 186 ? 14.921 5.788 16.289 1.00 57.88 186 GLY A C 1
ATOM 1473 O O . GLY A 1 186 ? 14.097 6.580 15.810 1.00 57.88 186 GLY A O 1
ATOM 1474 N N . PRO A 1 187 ? 16.028 6.227 16.908 1.00 52.44 187 PRO A N 1
ATOM 1475 C CA . PRO A 1 187 ? 16.320 7.642 17.098 1.00 52.44 187 PRO A CA 1
ATOM 1476 C C . PRO A 1 187 ? 16.501 8.369 15.753 1.00 52.44 187 PRO A C 1
ATOM 1478 O O . PRO A 1 187 ? 17.077 7.846 14.801 1.00 52.44 187 PRO A O 1
ATOM 1481 N N . GLY A 1 188 ? 16.002 9.605 15.663 1.00 55.56 188 GLY A N 1
ATOM 1482 C CA . GLY A 1 188 ? 16.244 10.501 14.522 1.00 55.56 188 GLY A CA 1
ATOM 1483 C C . GLY A 1 188 ? 15.311 10.362 13.308 1.00 55.56 188 GLY A C 1
ATOM 1484 O O . GLY A 1 188 ? 15.345 11.230 12.432 1.00 55.56 188 GLY A O 1
ATOM 1485 N N . LYS A 1 189 ? 14.422 9.359 13.240 1.00 57.94 189 LYS A N 1
ATOM 1486 C CA . LYS A 1 189 ? 13.464 9.241 12.119 1.00 57.94 189 LYS A CA 1
ATOM 1487 C C . LYS A 1 189 ? 12.254 10.158 12.288 1.00 57.94 189 LYS A C 1
ATOM 1489 O O . LYS A 1 189 ? 11.638 10.216 13.348 1.00 57.94 189 LYS A O 1
ATOM 1494 N N . ARG A 1 190 ? 11.878 10.890 11.233 1.00 56.41 190 ARG A N 1
ATOM 1495 C CA . ARG A 1 190 ? 10.649 11.704 11.201 1.00 56.41 190 ARG A CA 1
ATOM 1496 C C . ARG A 1 190 ? 9.450 10.816 10.868 1.00 56.41 190 ARG A C 1
ATOM 1498 O O . ARG A 1 190 ? 9.201 10.539 9.700 1.00 56.41 190 ARG A O 1
ATOM 1505 N N . VAL A 1 191 ? 8.711 10.404 11.891 1.00 62.38 191 VAL A N 1
ATOM 1506 C CA . VAL A 1 191 ? 7.407 9.744 11.744 1.00 62.38 191 VAL A CA 1
ATOM 1507 C C . VAL A 1 191 ? 6.322 10.810 11.829 1.00 62.38 191 VAL A C 1
ATOM 1509 O O . VAL A 1 191 ? 6.362 11.658 12.720 1.00 62.38 191 VAL A O 1
ATOM 1512 N N . VAL A 1 192 ? 5.374 10.791 10.891 1.00 70.75 192 VAL A N 1
ATOM 1513 C CA . VAL A 1 192 ? 4.176 11.633 10.970 1.00 70.75 192 VAL A CA 1
ATOM 1514 C C . VAL A 1 192 ? 3.134 10.862 11.766 1.00 70.75 192 VAL A C 1
ATOM 1516 O O . VAL A 1 192 ? 2.714 9.785 11.339 1.00 70.75 192 VAL A O 1
ATOM 1519 N N . GLN A 1 193 ? 2.749 11.413 12.915 1.00 77.31 193 GLN A N 1
ATOM 1520 C CA . GLN A 1 193 ? 1.627 10.921 13.700 1.00 77.31 193 GLN A CA 1
ATOM 1521 C C . GLN A 1 193 ? 0.456 11.888 13.606 1.00 77.31 193 GLN A C 1
ATOM 1523 O O . GLN A 1 193 ? 0.648 13.104 13.655 1.00 77.31 193 GLN A O 1
ATOM 1528 N N . VAL A 1 194 ? -0.749 11.344 13.474 1.00 86.00 194 VAL A N 1
ATOM 1529 C CA . VAL A 1 194 ? -1.992 12.119 13.408 1.00 86.00 194 VAL A CA 1
ATOM 1530 C C . VAL A 1 194 ? -2.938 11.601 14.482 1.00 86.00 194 VAL A C 1
ATOM 1532 O O . VAL A 1 194 ? -3.091 10.389 14.632 1.00 86.00 194 VAL A O 1
ATOM 1535 N N . LEU A 1 195 ? -3.552 12.512 15.237 1.00 87.75 195 LEU A N 1
ATOM 1536 C CA . LEU A 1 195 ? -4.626 12.172 16.166 1.00 87.75 195 LEU A CA 1
ATOM 1537 C C . LEU A 1 195 ? -5.832 11.730 15.337 1.00 87.75 195 LEU A C 1
ATOM 1539 O O . LEU A 1 195 ? -6.390 12.540 14.601 1.00 87.75 195 LEU A O 1
ATOM 1543 N N . VAL A 1 196 ? -6.207 10.458 15.439 1.00 88.81 196 VAL A N 1
ATOM 1544 C CA . VAL A 1 196 ? -7.348 9.890 14.701 1.00 88.81 196 VAL A CA 1
ATOM 1545 C C . VAL A 1 196 ? -8.585 9.727 15.577 1.00 88.81 196 VAL A C 1
ATOM 1547 O O . VAL A 1 196 ? -9.681 9.537 15.059 1.00 88.81 196 VAL A O 1
ATOM 1550 N N . PHE A 1 197 ? -8.426 9.827 16.898 1.00 88.38 197 PHE A N 1
ATOM 1551 C CA . PHE A 1 197 ? -9.528 9.730 17.846 1.00 88.38 197 PHE A CA 1
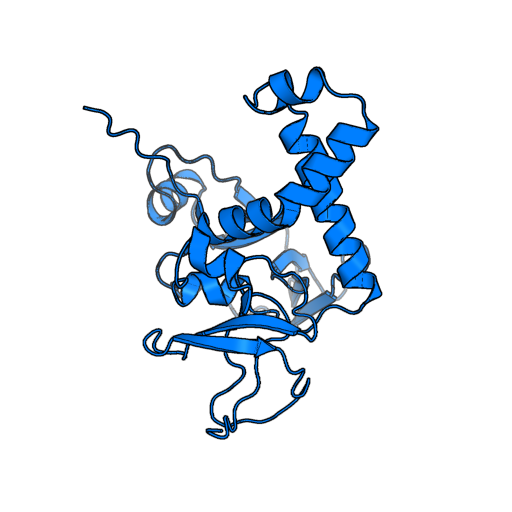ATOM 1552 C C . PHE A 1 197 ? -9.254 10.520 19.124 1.00 88.38 197 PHE A C 1
ATOM 1554 O O . PHE A 1 197 ? -8.194 10.363 19.741 1.00 88.38 197 PHE A O 1
ATOM 1561 N N . ASP A 1 198 ? -10.240 11.313 19.549 1.00 88.44 198 ASP A N 1
ATOM 1562 C CA . ASP A 1 198 ? -10.280 11.925 20.875 1.00 88.44 198 ASP A CA 1
ATOM 1563 C C . ASP A 1 198 ? -11.563 11.493 21.613 1.00 88.44 198 ASP A C 1
ATOM 1565 O O . ASP A 1 198 ? -12.663 11.873 21.190 1.00 88.44 198 ASP A O 1
ATOM 1569 N N . PRO A 1 199 ? -11.456 10.744 22.727 1.00 85.75 199 PRO A N 1
ATOM 1570 C CA . PRO A 1 199 ? -12.616 10.265 23.475 1.00 85.75 199 PRO A CA 1
ATOM 1571 C C . PRO A 1 199 ? -13.492 11.406 24.006 1.00 85.75 199 PRO A C 1
ATOM 1573 O O . PRO A 1 199 ? -14.698 11.226 24.153 1.00 85.75 199 PRO A O 1
ATOM 1576 N N . ALA A 1 200 ? -12.929 12.598 24.244 1.00 82.94 200 ALA A N 1
ATOM 1577 C CA . ALA A 1 200 ? -13.700 13.757 24.696 1.00 82.94 200 ALA A CA 1
ATOM 1578 C C . ALA A 1 200 ? -14.694 14.263 23.636 1.00 82.94 200 ALA A C 1
ATOM 1580 O O . ALA A 1 200 ? -15.693 14.894 23.975 1.00 82.94 200 ALA A O 1
ATOM 1581 N N . SER A 1 201 ? -14.416 13.986 22.360 1.00 77.38 201 SER A N 1
ATOM 1582 C CA . SER A 1 201 ? -15.255 14.382 21.223 1.00 77.38 201 SER A CA 1
ATOM 1583 C C . SER A 1 201 ? -16.231 13.288 20.777 1.00 77.38 201 SER A C 1
ATOM 1585 O O . SER A 1 201 ? -17.163 13.561 20.029 1.00 77.38 201 SER A O 1
ATOM 1587 N N . ALA A 1 202 ? -16.049 12.057 21.260 1.00 73.06 202 ALA A N 1
ATOM 1588 C CA . ALA A 1 202 ? -16.716 10.869 20.745 1.00 73.06 202 ALA A CA 1
ATOM 1589 C C . ALA A 1 202 ? -17.912 10.439 21.610 1.00 73.06 202 ALA A C 1
ATOM 1591 O O . ALA A 1 202 ? -17.913 9.370 22.227 1.00 73.06 202 ALA A O 1
ATOM 1592 N N . GLN A 1 203 ? -18.953 11.273 21.666 1.00 71.25 203 GLN A N 1
ATOM 1593 C CA . GLN A 1 203 ? -20.205 10.873 22.312 1.00 71.25 203 GLN A CA 1
ATOM 1594 C C . GLN A 1 203 ? -20.917 9.800 21.476 1.00 71.25 203 GLN A C 1
ATOM 1596 O O . GLN A 1 203 ? -21.138 9.976 20.284 1.00 71.25 203 GLN A O 1
ATOM 1601 N N . GLY A 1 204 ? -21.291 8.683 22.107 1.00 73.94 204 GLY A N 1
ATOM 1602 C CA . GLY A 1 204 ? -22.101 7.646 21.453 1.00 73.94 204 GLY A CA 1
ATOM 1603 C C . GLY A 1 204 ? -21.358 6.766 20.442 1.00 73.94 204 GLY A C 1
ATOM 1604 O O . GLY A 1 204 ? -22.011 6.093 19.650 1.00 73.94 204 GLY A O 1
ATOM 1605 N N . LEU A 1 205 ? -20.020 6.736 20.478 1.00 83.25 205 LEU A N 1
ATOM 1606 C CA . LEU A 1 205 ? -19.201 5.907 19.592 1.00 83.25 205 LEU A CA 1
ATOM 1607 C C . LEU A 1 205 ? -19.695 4.448 19.545 1.00 83.25 205 LEU A C 1
ATOM 1609 O O . LEU A 1 205 ? -19.705 3.747 20.560 1.00 83.25 205 LEU A O 1
ATOM 1613 N N . ASN A 1 206 ? -20.060 3.984 18.349 1.00 84.38 206 ASN A N 1
ATOM 1614 C CA . ASN A 1 206 ? -20.526 2.614 18.114 1.00 84.38 206 ASN A CA 1
ATOM 1615 C C . ASN A 1 206 ? -20.020 2.010 16.785 1.00 84.38 206 ASN A C 1
ATOM 1617 O O . ASN A 1 206 ? -20.309 0.845 16.493 1.00 84.38 206 ASN A O 1
ATOM 1621 N N . ALA A 1 207 ? -19.232 2.756 16.001 1.00 85.56 207 ALA A N 1
ATOM 1622 C CA . ALA A 1 207 ? -18.655 2.279 14.752 1.00 85.56 207 ALA A CA 1
ATOM 1623 C C . ALA A 1 207 ? -17.239 2.818 14.488 1.00 85.56 207 ALA A C 1
ATOM 1625 O O . ALA A 1 207 ? -16.884 3.944 14.841 1.00 85.56 207 ALA A O 1
ATOM 1626 N N . ILE A 1 208 ? -16.441 1.994 13.811 1.00 87.94 208 ILE A N 1
ATOM 1627 C CA . ILE A 1 208 ? -15.145 2.355 13.235 1.00 87.94 208 ILE A CA 1
ATOM 1628 C C . ILE A 1 208 ? -15.229 2.111 11.728 1.00 87.94 208 ILE A C 1
ATOM 1630 O O . ILE A 1 208 ? -15.482 0.989 11.291 1.00 87.94 208 ILE A O 1
ATOM 1634 N N . TYR A 1 209 ? -15.000 3.155 10.943 1.00 86.88 209 TYR A N 1
ATOM 1635 C CA . TYR A 1 209 ? -14.964 3.121 9.487 1.00 86.88 209 TYR A CA 1
ATOM 1636 C C . TYR A 1 209 ? -13.508 3.025 9.040 1.00 86.88 209 TYR A C 1
ATOM 1638 O O . TYR A 1 209 ? -12.690 3.877 9.381 1.00 86.88 209 TYR A O 1
ATOM 1646 N N . ILE A 1 210 ? -13.174 1.985 8.286 1.00 88.25 210 ILE A N 1
ATOM 1647 C CA . ILE A 1 210 ? -11.815 1.698 7.834 1.00 88.25 210 ILE A CA 1
ATOM 1648 C C . ILE A 1 210 ? -11.792 1.765 6.313 1.00 88.25 210 ILE A C 1
ATOM 1650 O O . ILE A 1 210 ? -12.393 0.927 5.644 1.00 88.25 210 ILE A O 1
ATOM 1654 N N . ALA A 1 211 ? -11.063 2.737 5.774 1.00 87.25 211 ALA A N 1
ATOM 1655 C CA . ALA A 1 211 ? -10.776 2.828 4.352 1.00 87.25 211 ALA A CA 1
ATOM 1656 C C . ALA A 1 211 ? -9.531 2.002 4.039 1.00 87.25 211 ALA A C 1
ATOM 1658 O O . ALA A 1 211 ? -8.466 2.258 4.615 1.00 87.25 211 ALA A O 1
ATOM 1659 N N . ARG A 1 212 ? -9.625 1.048 3.116 1.00 82.81 212 ARG A N 1
ATOM 1660 C CA . ARG A 1 212 ? -8.468 0.275 2.648 1.00 82.81 212 ARG A CA 1
ATOM 1661 C C . ARG A 1 212 ? -8.462 0.208 1.125 1.00 82.81 212 ARG A C 1
ATOM 1663 O O . ARG A 1 212 ? -9.505 0.345 0.493 1.00 82.81 212 ARG A O 1
ATOM 1670 N N . ASP A 1 213 ? -7.281 0.055 0.550 1.00 79.12 213 ASP A N 1
ATOM 1671 C CA . ASP A 1 213 ? -7.110 -0.348 -0.846 1.00 79.12 213 ASP A CA 1
ATOM 1672 C C . ASP A 1 213 ? -6.345 -1.677 -0.901 1.00 79.12 213 ASP A C 1
ATOM 1674 O O . ASP A 1 213 ? -6.062 -2.278 0.140 1.00 79.12 213 ASP A O 1
ATOM 1678 N N . ALA A 1 214 ? -6.013 -2.140 -2.111 1.00 69.25 214 ALA A N 1
ATOM 1679 C CA . ALA A 1 214 ? -5.348 -3.423 -2.339 1.00 69.25 214 ALA A CA 1
ATOM 1680 C C . ALA A 1 214 ? -4.028 -3.583 -1.563 1.00 69.25 214 ALA A C 1
ATOM 1682 O O . ALA A 1 214 ? -3.522 -4.691 -1.472 1.00 69.25 214 ALA A O 1
ATOM 1683 N N . TRP A 1 215 ? -3.469 -2.506 -1.009 1.00 72.12 215 TRP A N 1
ATOM 1684 C CA . TRP A 1 215 ? -2.194 -2.496 -0.300 1.00 72.12 215 TRP A CA 1
ATOM 1685 C C . TRP A 1 215 ? -2.313 -2.151 1.189 1.00 72.12 215 TRP A C 1
ATOM 1687 O O . TRP A 1 215 ? -1.298 -2.077 1.878 1.00 72.12 215 TRP A O 1
ATOM 1697 N N . GLY A 1 216 ? -3.527 -1.936 1.707 1.00 76.44 216 GLY A N 1
ATOM 1698 C CA . GLY A 1 216 ? -3.773 -1.830 3.145 1.00 76.44 216 GLY A CA 1
ATOM 1699 C C . GLY A 1 216 ? -4.587 -0.611 3.570 1.00 76.44 216 GLY A C 1
ATOM 1700 O O . GLY A 1 216 ? -5.302 0.014 2.788 1.00 76.44 216 GLY A O 1
ATOM 1701 N N . VAL A 1 217 ? -4.512 -0.280 4.864 1.00 84.56 217 VAL A N 1
ATOM 1702 C CA . VAL A 1 217 ? -5.356 0.755 5.485 1.00 84.56 217 VAL A CA 1
ATOM 1703 C C . VAL A 1 217 ? -4.876 2.156 5.114 1.00 84.56 217 VAL A C 1
ATOM 1705 O O . VAL A 1 217 ? -3.742 2.538 5.395 1.00 84.56 217 VAL A O 1
ATOM 1708 N N . ARG A 1 218 ? -5.775 2.960 4.549 1.00 85.44 218 ARG A N 1
ATOM 1709 C CA . ARG A 1 218 ? -5.536 4.349 4.137 1.00 85.44 218 ARG A CA 1
ATOM 1710 C C . ARG A 1 218 ? -6.053 5.357 5.153 1.00 85.44 218 ARG A C 1
ATOM 1712 O O . ARG A 1 218 ? -5.434 6.403 5.335 1.00 85.44 218 ARG A O 1
ATOM 1719 N N . ASN A 1 219 ? -7.187 5.056 5.781 1.00 87.62 219 ASN A N 1
ATOM 1720 C CA . ASN A 1 219 ? -7.841 5.949 6.728 1.00 87.62 219 ASN A CA 1
ATOM 1721 C C . ASN A 1 219 ? -8.669 5.162 7.749 1.00 87.62 219 ASN A C 1
ATOM 1723 O O . ASN A 1 219 ? -9.186 4.091 7.432 1.00 87.62 219 ASN A O 1
ATOM 1727 N N . ILE A 1 220 ? -8.808 5.711 8.953 1.00 89.06 220 ILE A N 1
ATOM 1728 C CA . ILE A 1 220 ? -9.688 5.194 10.002 1.00 89.06 220 ILE A CA 1
ATOM 1729 C C . ILE A 1 220 ? -10.455 6.373 10.590 1.00 89.06 220 ILE A C 1
ATOM 1731 O O . ILE A 1 220 ? -9.851 7.370 10.982 1.00 89.06 220 ILE A O 1
ATOM 1735 N N . VAL A 1 221 ? -11.776 6.239 10.667 1.00 88.75 221 VAL A N 1
ATOM 1736 C CA . VAL A 1 221 ? -12.680 7.236 11.242 1.00 88.75 221 VAL A CA 1
ATOM 1737 C C . VAL A 1 221 ? -13.519 6.576 12.328 1.00 88.75 221 VAL A C 1
ATOM 1739 O O . VAL A 1 221 ? -14.121 5.526 12.119 1.00 88.75 221 VAL A O 1
ATOM 1742 N N . PHE A 1 222 ? -13.558 7.197 13.498 1.00 87.31 222 PHE A N 1
ATOM 1743 C CA . PHE A 1 222 ? -14.355 6.760 14.638 1.00 87.31 222 PHE A CA 1
ATOM 1744 C C . PHE A 1 222 ? -15.620 7.616 14.687 1.00 87.31 222 PHE A C 1
ATOM 1746 O O . PHE A 1 222 ? -15.504 8.836 14.788 1.00 87.31 222 PHE A O 1
ATOM 1753 N N . SER A 1 223 ? -16.806 7.008 14.592 1.00 84.62 223 SER A N 1
ATOM 1754 C CA . SER A 1 223 ? -18.070 7.761 14.610 1.00 84.62 223 SER A CA 1
ATOM 1755 C C . SER A 1 223 ? -19.233 6.983 15.236 1.00 84.62 223 SER A C 1
ATOM 1757 O O . SER A 1 223 ? -19.137 5.793 15.560 1.00 84.62 223 SER A O 1
ATOM 1759 N N . CYS A 1 224 ? -20.352 7.678 15.411 1.00 81.06 224 CYS A N 1
ATOM 1760 C CA . CYS A 1 224 ? -21.652 7.069 15.640 1.00 81.06 224 CYS A CA 1
ATOM 1761 C C . CYS A 1 224 ? -22.280 6.660 14.294 1.00 81.06 224 CYS A C 1
ATOM 1763 O O . CYS A 1 224 ? -22.120 7.350 13.295 1.00 81.06 224 CYS A O 1
ATOM 1765 N N . LEU A 1 225 ? -23.021 5.553 14.252 1.00 73.12 225 LEU A N 1
ATOM 1766 C CA . LEU A 1 225 ? -23.814 5.142 13.086 1.00 73.12 225 LEU A CA 1
ATOM 1767 C C . LEU A 1 225 ? -24.914 6.152 12.735 1.00 73.12 225 LEU A C 1
ATOM 1769 O O . LEU A 1 225 ? -25.315 6.220 11.581 1.00 73.12 225 LEU A O 1
ATOM 1773 N N . ASP A 1 226 ? -25.388 6.922 13.717 1.00 73.19 226 ASP A N 1
ATOM 1774 C CA . ASP A 1 226 ? -26.404 7.959 13.508 1.00 73.19 226 ASP A CA 1
ATOM 1775 C C . ASP A 1 226 ? -25.809 9.260 12.932 1.00 73.19 226 ASP A C 1
ATOM 1777 O O . ASP A 1 226 ? -26.555 10.136 12.499 1.00 73.19 226 ASP A O 1
ATOM 1781 N N . ASP A 1 227 ? -24.476 9.380 12.925 1.00 71.94 227 ASP A N 1
ATOM 1782 C CA . ASP A 1 227 ? -23.707 10.494 12.363 1.00 71.94 227 ASP A CA 1
ATOM 1783 C C . ASP A 1 227 ? -22.666 9.924 11.389 1.00 71.94 227 ASP A C 1
ATOM 1785 O O . ASP A 1 227 ? -21.471 9.789 11.689 1.00 71.94 227 ASP A O 1
ATOM 1789 N N . GLU A 1 228 ? -23.168 9.449 10.246 1.00 68.44 228 GLU A N 1
ATOM 1790 C CA . GLU A 1 228 ? -22.341 8.829 9.218 1.00 68.44 228 GLU A CA 1
ATOM 1791 C C . GLU A 1 228 ? -21.325 9.860 8.703 1.00 68.44 228 GLU A C 1
ATOM 1793 O O . GLU A 1 228 ? -21.718 10.937 8.245 1.00 68.44 228 GLU A O 1
ATOM 1798 N N . PRO A 1 229 ? -20.013 9.576 8.809 1.00 70.81 229 PRO A N 1
ATOM 1799 C CA . PRO A 1 229 ? -19.007 10.522 8.363 1.00 70.81 229 PRO A CA 1
ATOM 1800 C C . PRO A 1 229 ? -19.161 10.778 6.862 1.00 70.81 229 PRO A C 1
ATOM 1802 O O . PRO A 1 229 ? -19.620 9.912 6.121 1.00 70.81 229 PRO A O 1
ATOM 1805 N N . ASP A 1 230 ? -18.734 11.954 6.397 1.00 71.19 230 ASP A N 1
ATOM 1806 C CA . ASP A 1 230 ? -18.634 12.227 4.961 1.00 71.19 230 ASP A CA 1
ATOM 1807 C C . ASP A 1 230 ? -17.513 11.358 4.370 1.00 71.19 230 ASP A C 1
ATOM 1809 O O . ASP A 1 230 ? -16.327 11.708 4.339 1.00 71.19 230 ASP A O 1
ATOM 1813 N N . VAL A 1 231 ? -17.894 10.138 4.009 1.00 70.00 231 VAL A N 1
ATOM 1814 C CA . VAL A 1 231 ? -17.021 9.123 3.458 1.00 70.00 231 VAL A CA 1
ATOM 1815 C C . VAL A 1 231 ? -16.902 9.387 1.964 1.00 70.00 231 VAL A C 1
ATOM 1817 O O . VAL A 1 231 ? -17.725 8.947 1.166 1.00 70.00 231 VAL A O 1
ATOM 1820 N N . THR A 1 232 ? -15.861 10.115 1.558 1.00 67.94 232 THR A N 1
ATOM 1821 C CA . THR A 1 232 ? -15.623 10.359 0.132 1.00 67.94 232 THR A CA 1
ATOM 1822 C C . THR A 1 232 ? -15.295 9.042 -0.575 1.00 67.94 232 THR A C 1
ATOM 1824 O O . THR A 1 232 ? -14.204 8.482 -0.408 1.00 67.94 232 THR A O 1
ATOM 1827 N N . GLU A 1 233 ? -16.226 8.547 -1.389 1.00 65.69 233 GLU A N 1
ATOM 1828 C CA . GLU A 1 233 ? -15.979 7.397 -2.254 1.00 65.69 233 GLU A CA 1
ATOM 1829 C C . GLU A 1 233 ? -14.824 7.714 -3.209 1.00 65.69 233 GLU A C 1
ATOM 1831 O O . GLU A 1 233 ? -14.835 8.695 -3.953 1.00 65.69 233 GLU A O 1
ATOM 1836 N N . SER A 1 234 ? -13.785 6.884 -3.159 1.00 69.12 234 SER A N 1
ATOM 1837 C CA . SER A 1 234 ? -12.622 6.986 -4.036 1.00 69.12 234 SER A CA 1
ATOM 1838 C C . SER A 1 234 ? -12.468 5.670 -4.793 1.00 69.12 234 SER A C 1
ATOM 1840 O O . SER A 1 234 ? -12.512 4.613 -4.160 1.00 69.12 234 SER A O 1
ATOM 1842 N N . PRO A 1 235 ? -12.261 5.688 -6.123 1.00 67.69 235 PRO A N 1
ATOM 1843 C CA . PRO A 1 235 ? -12.043 4.466 -6.891 1.00 67.69 235 PRO A CA 1
ATOM 1844 C C . PRO A 1 235 ? -10.929 3.598 -6.287 1.00 67.69 235 PRO A C 1
ATOM 1846 O O . PRO A 1 235 ? -9.823 4.082 -6.034 1.00 67.69 235 PRO A O 1
ATOM 1849 N N . GLY A 1 236 ? -11.248 2.325 -6.030 1.00 68.38 236 GLY A N 1
ATOM 1850 C CA . GLY A 1 236 ? -10.317 1.341 -5.466 1.00 68.38 236 GLY A CA 1
ATOM 1851 C C . GLY A 1 236 ? -10.109 1.403 -3.963 1.00 68.38 236 GLY A C 1
ATOM 1852 O O . GLY A 1 236 ? -9.337 0.603 -3.441 1.00 68.38 236 GLY A O 1
ATOM 1853 N N . VAL A 1 237 ? -10.783 2.324 -3.276 1.00 76.56 237 VAL A N 1
ATOM 1854 C CA . VAL A 1 237 ? -10.816 2.379 -1.819 1.00 76.56 237 VAL A CA 1
ATOM 1855 C C . VAL A 1 237 ? -12.152 1.823 -1.360 1.00 76.56 237 VAL A C 1
ATOM 1857 O O . VAL A 1 237 ? -13.208 2.338 -1.721 1.00 76.56 237 VAL A O 1
ATOM 1860 N N . TRP A 1 238 ? -12.102 0.767 -0.562 1.00 78.56 238 TRP A N 1
ATOM 1861 C CA . TRP A 1 238 ? -13.275 0.182 0.060 1.00 78.56 238 TRP A CA 1
ATOM 1862 C C . TRP A 1 238 ? -13.377 0.621 1.514 1.00 78.56 238 TRP A C 1
ATOM 1864 O O . TRP A 1 238 ? -12.373 0.746 2.220 1.00 78.56 238 TRP A O 1
ATOM 1874 N N . TRP A 1 239 ? -14.610 0.823 1.967 1.00 83.00 239 TRP A N 1
ATOM 1875 C CA . TRP A 1 239 ? -14.905 1.161 3.349 1.00 83.00 239 TRP A CA 1
ATOM 1876 C C . TRP A 1 239 ? -15.498 -0.043 4.067 1.00 83.00 239 TRP A C 1
ATOM 1878 O O . TRP A 1 239 ? -16.508 -0.608 3.653 1.00 83.00 239 TRP A O 1
ATOM 1888 N N . GLN A 1 240 ? -14.841 -0.446 5.148 1.00 83.69 240 GLN A N 1
ATOM 1889 C CA . GLN A 1 240 ? -15.314 -1.474 6.062 1.00 83.69 240 GLN A CA 1
ATOM 1890 C C . GLN A 1 240 ? -15.825 -0.813 7.339 1.00 83.69 240 GLN A C 1
ATOM 1892 O O . GLN A 1 240 ? -15.153 0.046 7.905 1.00 83.69 240 GLN A O 1
ATOM 1897 N N . ILE A 1 241 ? -16.987 -1.251 7.821 1.00 83.62 241 ILE A N 1
ATOM 1898 C CA . ILE A 1 241 ? -17.575 -0.760 9.068 1.00 83.62 241 ILE A CA 1
ATOM 1899 C C . ILE A 1 241 ? -17.438 -1.845 10.133 1.00 83.62 241 ILE A C 1
ATOM 1901 O O . ILE A 1 241 ? -18.009 -2.931 10.009 1.00 83.62 241 ILE A O 1
ATOM 1905 N N . LEU A 1 242 ? -16.698 -1.548 11.198 1.00 83.12 242 LEU A N 1
ATOM 1906 C CA . LEU A 1 242 ? -16.628 -2.377 12.394 1.00 83.12 242 LEU A CA 1
ATOM 1907 C C . LEU A 1 242 ? -17.567 -1.808 13.450 1.00 83.12 242 LEU A C 1
ATOM 1909 O O . LEU A 1 242 ? -17.354 -0.710 13.960 1.00 83.12 242 LEU A O 1
ATOM 1913 N N . ARG A 1 243 ? -18.605 -2.567 13.798 1.00 82.06 243 ARG A N 1
ATOM 1914 C CA . ARG A 1 243 ? -19.499 -2.207 14.902 1.00 82.06 243 ARG A CA 1
ATOM 1915 C C . ARG A 1 243 ? -18.818 -2.526 16.222 1.00 82.06 243 ARG A C 1
ATOM 1917 O O . ARG A 1 243 ? -18.403 -3.661 16.448 1.00 82.06 243 ARG A O 1
ATOM 1924 N N . ILE A 1 244 ? -18.744 -1.534 17.097 1.00 78.50 244 ILE A N 1
ATOM 1925 C CA . ILE A 1 244 ? -18.154 -1.666 18.424 1.00 78.50 244 ILE A CA 1
ATOM 1926 C C . ILE A 1 244 ? -19.223 -1.416 19.478 1.00 78.50 244 ILE A C 1
ATOM 1928 O O . ILE A 1 244 ? -20.064 -0.529 19.350 1.00 78.50 244 ILE A O 1
ATOM 1932 N N . SER A 1 245 ? -19.223 -2.237 20.526 1.00 69.00 245 SER A N 1
ATOM 1933 C CA . SER A 1 245 ? -20.082 -1.967 21.674 1.00 69.00 245 SER A CA 1
ATOM 1934 C C . SER A 1 245 ? -19.388 -0.956 22.578 1.00 69.00 245 SER A C 1
ATOM 1936 O O . SER A 1 245 ? -18.184 -1.066 22.809 1.00 69.00 245 SER A O 1
ATOM 1938 N N . SER A 1 246 ? -20.158 -0.058 23.186 1.00 57.25 246 SER A N 1
ATOM 1939 C CA . SER A 1 246 ? -19.680 0.889 24.203 1.00 57.25 246 SER A CA 1
ATOM 1940 C C . SER A 1 246 ? -19.044 0.229 25.441 1.00 57.25 246 SER A C 1
ATOM 1942 O O . SER A 1 246 ? -18.532 0.922 26.314 1.00 57.25 246 SER A O 1
ATOM 1944 N N . LYS A 1 247 ? -19.073 -1.110 25.534 1.00 57.28 247 LYS A N 1
ATOM 1945 C CA . LYS A 1 247 ? -18.467 -1.914 26.605 1.00 57.28 247 LYS A CA 1
ATOM 1946 C C . LYS A 1 247 ? -17.099 -2.504 26.244 1.00 57.28 247 LYS A C 1
ATOM 1948 O O . LYS A 1 247 ? -16.473 -3.120 27.102 1.00 57.28 247 LYS A O 1
ATOM 1953 N N . VAL A 1 248 ? -16.633 -2.358 25.001 1.00 56.91 248 VAL A N 1
ATOM 1954 C CA . VAL A 1 248 ? -15.316 -2.852 24.577 1.00 56.91 248 VAL A CA 1
ATOM 1955 C C . VAL A 1 248 ? -14.314 -1.721 24.766 1.00 56.91 248 VAL A C 1
ATOM 1957 O O . VAL A 1 248 ? -14.214 -0.827 23.938 1.00 56.91 248 VAL A O 1
ATOM 1960 N N . GLY A 1 249 ? -13.593 -1.742 25.887 1.00 64.75 249 GLY A N 1
ATOM 1961 C CA . GLY A 1 249 ? -12.585 -0.724 26.203 1.00 64.75 249 GLY A CA 1
ATOM 1962 C C . GLY A 1 249 ? -11.311 -0.825 25.362 1.00 64.75 249 GLY A C 1
ATOM 1963 O O . GLY A 1 249 ? -10.482 0.068 25.428 1.00 64.75 249 GLY A O 1
ATOM 1964 N N . LYS A 1 250 ? -11.127 -1.892 24.574 1.00 66.12 250 LYS A N 1
ATOM 1965 C CA . LYS A 1 250 ? -9.876 -2.157 23.854 1.00 66.12 250 LYS A CA 1
ATOM 1966 C C . LYS A 1 250 ? -10.118 -2.655 22.435 1.00 66.12 250 LYS A C 1
ATOM 1968 O O . LYS A 1 250 ? -10.857 -3.613 22.225 1.00 66.12 250 LYS A O 1
ATOM 1973 N N . LEU A 1 251 ? -9.444 -2.034 21.479 1.00 71.62 251 LEU A N 1
ATOM 1974 C CA . LEU A 1 251 ? -9.309 -2.473 20.099 1.00 71.62 251 LEU A CA 1
ATOM 1975 C C . LEU A 1 251 ? -8.010 -3.274 19.967 1.00 71.62 251 LEU A C 1
ATOM 1977 O O . LEU A 1 251 ? -6.929 -2.745 20.212 1.00 71.62 251 LEU A O 1
ATOM 1981 N N . ILE A 1 252 ? -8.105 -4.541 19.567 1.00 65.81 252 ILE A N 1
ATOM 1982 C CA . ILE A 1 252 ? -6.923 -5.330 19.208 1.00 65.81 252 ILE A CA 1
ATOM 1983 C C . ILE A 1 252 ? -6.577 -4.993 17.762 1.00 65.81 252 ILE A C 1
ATOM 1985 O O . ILE A 1 252 ? -7.391 -5.179 16.858 1.00 65.81 252 ILE A O 1
ATOM 1989 N N . THR A 1 253 ? -5.374 -4.481 17.555 1.00 62.09 253 THR A N 1
ATOM 1990 C CA . THR A 1 253 ? -4.830 -4.159 16.240 1.00 62.09 253 THR A CA 1
ATOM 1991 C C . THR A 1 253 ? -3.706 -5.135 15.932 1.00 62.09 253 THR A C 1
ATOM 1993 O O . THR A 1 253 ? -2.832 -5.381 16.762 1.00 62.09 253 THR A O 1
ATOM 1996 N N . GLN A 1 254 ? -3.738 -5.717 14.739 1.00 57.56 254 GLN A N 1
ATOM 1997 C CA . GLN A 1 254 ? -2.599 -6.458 14.215 1.00 57.56 254 GLN A CA 1
ATOM 1998 C C . GLN A 1 254 ? -1.770 -5.465 13.411 1.00 57.56 254 GLN A C 1
ATOM 2000 O O . GLN A 1 254 ? -2.260 -4.924 12.420 1.00 57.56 254 GLN A O 1
ATOM 2005 N N . ASN A 1 255 ? -0.554 -5.169 13.870 1.00 52.41 255 ASN A N 1
ATOM 2006 C CA . ASN A 1 255 ? 0.339 -4.291 13.129 1.00 52.41 255 ASN A CA 1
ATOM 2007 C C . ASN A 1 255 ? 1.118 -5.099 12.095 1.00 52.41 255 ASN A C 1
ATOM 2009 O O . ASN A 1 255 ? 1.912 -5.966 12.462 1.00 52.41 255 ASN A O 1
ATOM 2013 N N . ASP A 1 256 ? 0.998 -4.721 10.830 1.00 48.47 256 ASP A N 1
ATOM 2014 C CA . ASP A 1 256 ? 2.035 -4.993 9.842 1.00 48.47 256 ASP A CA 1
ATOM 2015 C C . ASP A 1 256 ? 3.115 -3.923 10.076 1.00 48.47 256 ASP A C 1
ATOM 2017 O O . ASP A 1 256 ? 3.071 -2.834 9.507 1.00 48.47 256 ASP A O 1
ATOM 2021 N N . VAL A 1 257 ? 3.983 -4.116 11.077 1.00 44.34 257 VAL A N 1
ATOM 2022 C CA . VAL A 1 257 ? 4.876 -3.036 11.528 1.00 44.34 257 VAL A CA 1
ATOM 2023 C C . VAL A 1 257 ? 5.868 -2.704 10.415 1.00 44.34 257 VAL A C 1
ATOM 2025 O O . VAL A 1 257 ? 6.607 -3.570 9.962 1.00 44.34 257 VAL A O 1
ATOM 2028 N N . PHE A 1 258 ? 5.935 -1.432 10.021 1.00 47.12 258 PHE A N 1
ATOM 2029 C CA . PHE A 1 258 ? 6.919 -0.910 9.072 1.00 47.12 258 PHE A CA 1
ATOM 2030 C C . PHE A 1 258 ? 7.866 0.051 9.762 1.00 47.12 258 PHE A C 1
ATOM 2032 O O . PHE A 1 258 ? 7.455 0.797 10.635 1.00 47.12 258 PHE A O 1
ATOM 2039 N N . VAL A 1 259 ? 9.120 0.083 9.329 1.00 41.06 259 VAL A N 1
ATOM 2040 C CA . VAL A 1 259 ? 10.132 1.075 9.687 1.00 41.06 259 VAL A CA 1
ATOM 2041 C C . VAL A 1 259 ? 10.884 1.428 8.397 1.00 41.06 259 VAL A C 1
ATOM 2043 O O . VAL A 1 259 ? 11.341 0.524 7.716 1.00 41.06 259 VAL A O 1
ATOM 2046 N N . PRO A 1 260 ? 11.045 2.690 7.954 1.00 37.41 260 PRO A N 1
ATOM 2047 C CA . PRO A 1 260 ? 11.860 2.966 6.782 1.00 37.41 260 PRO A CA 1
ATOM 2048 C C . PRO A 1 260 ? 13.327 2.875 7.196 1.00 37.41 260 PRO A C 1
ATOM 2050 O O . PRO A 1 260 ? 13.688 3.313 8.293 1.00 37.41 260 PRO A O 1
ATOM 2053 N N . ASN A 1 261 ? 14.188 2.326 6.344 1.00 38.22 261 ASN A N 1
ATOM 2054 C CA . ASN A 1 261 ? 15.622 2.265 6.626 1.00 38.22 261 ASN A CA 1
ATOM 2055 C C . ASN A 1 261 ? 16.210 3.654 6.932 1.00 38.22 261 ASN A C 1
ATOM 2057 O O . ASN A 1 261 ? 16.010 4.616 6.190 1.00 38.22 261 ASN A O 1
ATOM 2061 N N . SER A 1 262 ? 16.960 3.753 8.032 1.00 36.19 262 SER A N 1
ATOM 2062 C CA . SER A 1 262 ? 17.976 4.791 8.198 1.00 36.19 262 SER A CA 1
ATOM 2063 C C . SER A 1 262 ? 19.184 4.318 7.411 1.00 36.19 262 SER A C 1
ATOM 2065 O O . SER A 1 262 ? 19.705 3.239 7.671 1.00 36.19 262 SER A O 1
ATOM 2067 N N . SER A 1 263 ? 19.599 5.095 6.418 1.00 33.53 263 SER A N 1
ATOM 2068 C CA . SER A 1 263 ? 20.901 4.919 5.791 1.00 33.53 263 SER A CA 1
ATOM 2069 C C . SER A 1 263 ? 21.977 5.137 6.856 1.00 33.53 263 SER A C 1
ATOM 2071 O O . SER A 1 263 ? 22.270 6.285 7.197 1.00 33.53 263 SER A O 1
ATOM 2073 N N . ASP A 1 264 ? 22.528 4.050 7.393 1.00 31.12 264 ASP A N 1
ATOM 2074 C CA . ASP A 1 264 ? 23.789 4.081 8.123 1.00 31.12 264 ASP A CA 1
ATOM 2075 C C . ASP A 1 264 ? 24.893 4.429 7.125 1.00 31.12 264 ASP A C 1
ATOM 2077 O O . ASP A 1 264 ? 25.305 3.620 6.295 1.00 31.12 264 ASP A O 1
ATOM 2081 N N . ASN A 1 265 ? 25.358 5.674 7.197 1.00 33.16 265 ASN A N 1
ATOM 2082 C CA . ASN A 1 265 ? 26.670 6.034 6.690 1.00 33.16 265 ASN A CA 1
ATOM 2083 C C . ASN A 1 265 ? 27.707 5.497 7.681 1.00 33.16 265 ASN A C 1
ATOM 2085 O O . ASN A 1 265 ? 28.116 6.203 8.601 1.00 33.16 265 ASN A O 1
ATOM 2089 N N . SER A 1 266 ? 28.155 4.264 7.470 1.00 29.84 266 SER A N 1
ATOM 2090 C CA . SER A 1 266 ? 29.487 3.836 7.887 1.00 29.84 266 SER A CA 1
ATOM 2091 C C . SER A 1 266 ? 30.386 3.806 6.649 1.00 29.84 266 SER A C 1
ATOM 2093 O O . SER A 1 266 ? 30.519 2.806 5.950 1.00 29.84 266 SER A O 1
ATOM 2095 N N . MET A 1 267 ? 30.983 4.959 6.347 1.00 27.08 267 MET A N 1
ATOM 2096 C CA . MET A 1 267 ? 32.225 5.001 5.581 1.00 27.08 267 MET A CA 1
ATOM 2097 C C . MET A 1 267 ? 33.388 5.117 6.564 1.00 27.08 267 MET A C 1
ATOM 2099 O O . MET A 1 267 ? 33.303 5.854 7.546 1.00 27.08 267 MET A O 1
ATOM 2103 N N . HIS A 1 268 ? 34.412 4.320 6.265 1.00 33.12 268 HIS A N 1
ATOM 2104 C CA . HIS A 1 268 ? 35.771 4.354 6.791 1.00 33.12 268 HIS A CA 1
ATOM 2105 C C . HIS A 1 268 ? 36.352 5.761 6.954 1.00 33.12 268 HIS A C 1
ATOM 2107 O O . HIS A 1 268 ? 36.049 6.627 6.101 1.00 33.12 268 HIS A O 1
#